Protein AF-A0A1V2AXR6-F1 (afdb_monomer_lite)

pLDDT: mean 85.47, std 16.82, range [34.0, 98.69]

Radius of gyration: 19.94 Å; chains: 1; bounding box: 56×48×64 Å

Sequence (222 aa):
MPQPHDFYPQNLSVSEIANPYMVANTFFHEYDLAYVKRTIASWMAAVYKTASWNNESPGNLVYFSERLLRLIEAGWLINQMDNSERLANLRLQYPEGEIDMMNPTLYCKFVHKDYPWDYFPRSLTRKEFITPYKVFPKFFQFRTLSEWKEELHNILHIALTGDNMEATGDVIDVLAFKKHLDKLADACHLISVREFEWSNGEIIVKTINTTNNEGENATEKD

Structure (mmCIF, N/CA/C/O backbone):
data_AF-A0A1V2AXR6-F1
#
_entry.id   AF-A0A1V2AXR6-F1
#
loop_
_atom_site.group_PDB
_atom_site.id
_atom_site.type_symbol
_atom_site.label_atom_id
_atom_site.label_alt_id
_atom_site.label_comp_id
_atom_site.label_asym_id
_atom_site.label_entity_id
_atom_site.label_seq_id
_atom_site.pdbx_PDB_ins_code
_atom_site.Cartn_x
_atom_site.Cartn_y
_atom_site.Cartn_z
_atom_site.occupancy
_atom_site.B_iso_or_equiv
_atom_site.auth_seq_id
_atom_site.auth_comp_id
_atom_site.auth_asym_id
_atom_site.auth_atom_id
_atom_site.pdbx_PDB_model_num
ATOM 1 N N . MET A 1 1 ? 15.242 22.162 -11.940 1.00 39.38 1 MET A N 1
ATOM 2 C CA . MET A 1 1 ? 14.531 22.464 -10.678 1.00 39.38 1 MET A CA 1
ATOM 3 C C . MET A 1 1 ? 13.294 21.587 -10.651 1.00 39.38 1 MET A C 1
ATOM 5 O O . MET A 1 1 ? 12.641 21.558 -11.692 1.00 39.38 1 MET A O 1
ATOM 9 N N . PRO A 1 2 ? 12.998 20.879 -9.549 1.00 50.81 2 PRO A N 1
ATOM 10 C CA . PRO A 1 2 ? 11.734 20.159 -9.421 1.00 50.81 2 PRO A CA 1
ATOM 11 C C . PRO A 1 2 ? 10.579 21.161 -9.504 1.00 50.81 2 PRO A C 1
ATOM 13 O O . PRO A 1 2 ? 10.644 22.255 -8.933 1.00 50.81 2 PRO A O 1
ATOM 16 N N . GLN A 1 3 ? 9.572 20.824 -10.293 1.00 49.53 3 GLN A N 1
ATOM 17 C CA . GLN A 1 3 ? 8.401 21.645 -10.532 1.00 49.53 3 GLN A CA 1
ATOM 18 C C . GLN A 1 3 ? 7.387 21.466 -9.392 1.00 49.53 3 GLN A C 1
ATOM 20 O O . GLN A 1 3 ? 7.327 20.404 -8.777 1.00 49.53 3 GLN A O 1
ATOM 25 N N . PRO A 1 4 ? 6.522 22.459 -9.110 1.00 54.25 4 PRO A N 1
ATOM 26 C CA . PRO A 1 4 ? 5.535 22.354 -8.032 1.00 54.25 4 PRO A CA 1
ATOM 27 C C . PRO A 1 4 ? 4.614 21.130 -8.146 1.00 54.25 4 PRO A C 1
ATOM 29 O O . PRO A 1 4 ? 4.138 20.632 -7.133 1.00 54.25 4 PRO A O 1
ATOM 32 N N . HIS A 1 5 ? 4.374 20.635 -9.365 1.00 54.44 5 HIS A N 1
ATOM 33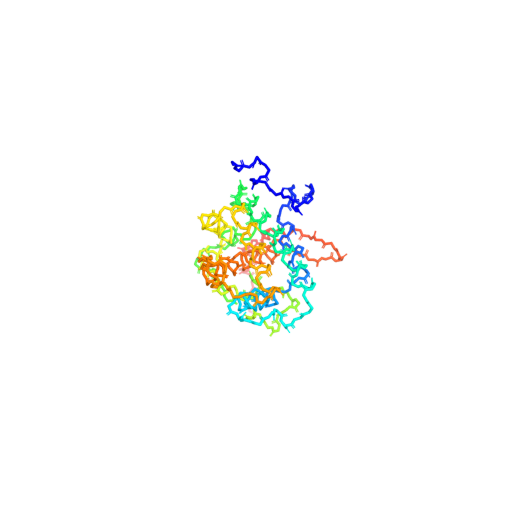 C CA . HIS A 1 5 ? 3.539 19.462 -9.626 1.00 54.44 5 HIS A CA 1
ATOM 34 C C . HIS A 1 5 ? 4.218 18.122 -9.307 1.00 54.44 5 HIS A C 1
ATOM 36 O O . HIS A 1 5 ? 3.514 17.118 -9.203 1.00 54.44 5 HIS A O 1
ATOM 42 N N . ASP A 1 6 ? 5.534 18.097 -9.090 1.00 61.22 6 ASP A N 1
ATOM 43 C CA . ASP A 1 6 ? 6.291 16.885 -8.738 1.00 61.22 6 ASP A CA 1
ATOM 44 C C . ASP A 1 6 ? 5.984 16.412 -7.304 1.00 61.22 6 ASP A C 1
ATOM 46 O O . ASP A 1 6 ? 6.242 15.267 -6.933 1.00 61.22 6 ASP A O 1
ATOM 50 N N . PHE A 1 7 ? 5.362 17.279 -6.497 1.00 67.56 7 PHE A N 1
ATOM 51 C CA . PHE A 1 7 ? 5.064 17.033 -5.085 1.00 67.56 7 PHE A CA 1
ATOM 52 C C . PHE A 1 7 ? 3.632 16.560 -4.808 1.00 67.56 7 PHE A C 1
ATOM 54 O O . PHE A 1 7 ? 3.307 16.305 -3.651 1.00 67.56 7 PHE A O 1
ATOM 61 N N . TYR A 1 8 ? 2.778 16.432 -5.829 1.00 78.69 8 TYR A N 1
ATOM 62 C CA . TYR A 1 8 ? 1.360 16.103 -5.648 1.00 78.69 8 TYR A CA 1
ATOM 63 C C . TYR A 1 8 ? 0.954 14.800 -6.353 1.00 78.69 8 TYR A C 1
ATOM 65 O O . TYR A 1 8 ? 1.596 14.385 -7.327 1.00 78.69 8 TYR A O 1
ATOM 73 N N . PRO A 1 9 ? -0.129 14.147 -5.890 1.00 86.19 9 PRO A N 1
ATOM 74 C CA . PRO A 1 9 ? -0.818 13.111 -6.647 1.00 86.19 9 PRO A CA 1
ATOM 75 C C . PRO A 1 9 ? -1.206 13.615 -8.040 1.00 86.19 9 PRO A C 1
ATOM 77 O O . PRO A 1 9 ? -1.731 14.716 -8.181 1.00 86.19 9 PRO A O 1
ATOM 80 N N . GLN A 1 10 ? -0.937 12.811 -9.062 1.00 87.81 10 GLN A N 1
ATOM 81 C CA . GLN A 1 10 ? -1.226 13.116 -10.469 1.00 87.81 10 GLN A CA 1
ATOM 82 C C . GLN A 1 10 ? -2.148 12.067 -11.095 1.00 87.81 10 GLN A C 1
ATOM 84 O O . GLN A 1 10 ? -2.789 12.329 -12.108 1.00 87.81 10 GLN A O 1
ATOM 89 N N . ASN A 1 11 ? -2.221 10.885 -10.487 1.00 91.12 11 ASN A N 1
ATOM 90 C CA . ASN A 1 11 ? -2.943 9.731 -10.992 1.00 91.12 11 ASN A CA 1
ATOM 91 C C . ASN A 1 11 ? -4.250 9.491 -10.229 1.00 91.12 11 ASN A C 1
ATOM 93 O O . ASN A 1 11 ? -4.996 8.591 -10.599 1.00 91.12 11 ASN A O 1
ATOM 97 N N . LEU A 1 12 ? -4.543 10.261 -9.179 1.00 94.75 12 LEU A N 1
ATOM 98 C CA . LEU A 1 12 ? -5.788 10.164 -8.416 1.00 94.75 12 LEU A CA 1
ATOM 99 C C . LEU A 1 12 ? -6.859 11.123 -8.942 1.00 94.75 12 LEU A C 1
ATOM 101 O O . LEU A 1 12 ? -6.586 12.275 -9.275 1.00 94.75 12 LEU A O 1
ATOM 105 N N . SER A 1 13 ? -8.105 10.655 -8.969 1.00 93.19 13 SER A N 1
ATOM 106 C CA . SER A 1 13 ? -9.274 11.509 -9.194 1.00 93.19 13 SER A CA 1
ATOM 107 C C . SER A 1 13 ? -9.582 12.384 -7.972 1.00 93.19 13 SER A C 1
ATOM 109 O O . SER A 1 13 ? -9.113 12.128 -6.864 1.00 93.19 13 SER A O 1
ATOM 111 N N . VAL A 1 14 ? -10.426 13.406 -8.145 1.00 92.50 14 VAL A N 1
ATOM 112 C CA . VAL A 1 14 ? -10.834 14.311 -7.052 1.00 92.50 14 VAL A CA 1
ATOM 113 C C . VAL A 1 14 ? -11.478 13.553 -5.884 1.00 92.50 14 VAL A C 1
ATOM 115 O O . VAL A 1 14 ? -11.194 13.856 -4.727 1.00 92.50 14 VAL A O 1
ATOM 118 N N . SER A 1 15 ? -12.311 12.547 -6.166 1.00 92.88 15 SER A N 1
ATOM 119 C CA . SER A 1 15 ? -12.934 11.717 -5.129 1.00 92.88 15 SER A CA 1
ATOM 120 C C . SER A 1 15 ? -11.913 10.858 -4.382 1.00 92.88 15 SER A C 1
ATOM 122 O O . SER A 1 15 ? -12.018 10.696 -3.170 1.00 92.88 15 SER A O 1
ATOM 124 N N . GLU A 1 16 ? -10.893 10.352 -5.074 1.00 94.81 16 GLU A N 1
ATOM 125 C CA . GLU A 1 16 ? -9.805 9.590 -4.455 1.00 94.81 16 GLU A CA 1
ATOM 126 C C . GLU A 1 16 ? -8.859 10.475 -3.643 1.00 94.81 16 GLU A C 1
ATOM 128 O O . GLU A 1 16 ? -8.373 10.041 -2.606 1.00 94.81 16 GLU A O 1
ATOM 133 N N . ILE A 1 17 ? -8.632 11.724 -4.055 1.00 95.00 17 ILE A N 1
ATOM 134 C CA . ILE A 1 17 ? -7.889 12.697 -3.242 1.00 95.00 17 ILE A CA 1
ATOM 135 C C . ILE A 1 17 ? -8.667 13.020 -1.960 1.00 95.00 17 ILE A C 1
ATOM 137 O O . ILE A 1 17 ? -8.074 13.108 -0.886 1.00 95.00 17 ILE A O 1
ATOM 141 N N . ALA A 1 18 ? -9.992 13.163 -2.058 1.00 93.81 18 ALA A N 1
ATOM 142 C CA . ALA A 1 18 ? -10.854 13.411 -0.905 1.00 93.81 18 ALA A CA 1
ATOM 143 C C . ALA A 1 18 ? -10.931 12.206 0.052 1.00 93.81 18 ALA A C 1
ATOM 145 O O . ALA A 1 18 ? -11.079 12.394 1.259 1.00 93.81 18 ALA A O 1
ATOM 146 N N . ASN A 1 19 ? -10.819 10.978 -0.465 1.00 94.00 19 ASN A N 1
ATOM 147 C CA . ASN A 1 19 ? -10.821 9.754 0.335 1.00 94.00 19 ASN A CA 1
ATOM 148 C C . ASN A 1 19 ? -9.761 8.740 -0.149 1.00 94.00 19 ASN A C 1
ATOM 150 O O . ASN A 1 19 ? -10.097 7.739 -0.792 1.00 94.00 19 ASN A O 1
ATOM 154 N N . PRO A 1 20 ? -8.475 8.943 0.196 1.00 96.31 20 PRO A N 1
ATOM 155 C CA . PRO A 1 20 ? -7.378 8.120 -0.320 1.00 96.31 20 PRO A CA 1
ATOM 156 C C . PRO A 1 20 ? -7.410 6.676 0.193 1.00 96.31 20 PRO A C 1
ATOM 158 O O . PRO A 1 20 ? -6.883 5.767 -0.442 1.00 96.31 20 PRO A O 1
ATOM 161 N N . TYR A 1 21 ? -8.085 6.417 1.311 1.00 96.38 21 TYR A N 1
ATOM 162 C CA . TYR A 1 21 ? -8.246 5.072 1.866 1.00 96.38 21 TYR A CA 1
ATOM 163 C C . TYR A 1 21 ? -9.073 4.159 0.955 1.00 96.38 21 TYR A C 1
ATOM 165 O O . TYR A 1 21 ? -8.829 2.951 0.908 1.00 96.38 21 TYR A O 1
ATOM 173 N N . MET A 1 22 ? -10.010 4.729 0.187 1.00 94.12 22 MET A N 1
ATOM 174 C CA . MET A 1 22 ? -10.762 3.967 -0.810 1.00 94.12 22 MET A CA 1
ATOM 175 C C . MET A 1 22 ? -9.860 3.435 -1.917 1.00 94.12 22 MET A C 1
ATOM 177 O O . MET A 1 22 ? -10.126 2.349 -2.415 1.00 94.12 22 MET A O 1
ATOM 181 N N . VAL A 1 23 ? -8.770 4.128 -2.258 1.00 96.31 23 VAL A N 1
ATOM 182 C CA . VAL A 1 23 ? -7.813 3.647 -3.266 1.00 96.31 23 VAL A CA 1
ATOM 183 C C . VAL A 1 23 ? -7.191 2.325 -2.821 1.00 96.31 23 VAL A C 1
ATOM 185 O O . VAL A 1 23 ? -7.122 1.390 -3.614 1.00 96.31 23 VAL A O 1
ATOM 188 N N . ALA A 1 24 ? -6.815 2.204 -1.542 1.00 95.38 24 ALA A N 1
ATOM 189 C CA . ALA A 1 24 ? -6.323 0.945 -0.986 1.00 95.38 24 ALA A CA 1
ATOM 190 C C . ALA A 1 24 ? -7.393 -0.153 -1.037 1.00 95.38 24 ALA A C 1
ATOM 192 O O . ALA A 1 24 ? -7.103 -1.278 -1.438 1.00 95.38 24 ALA A O 1
ATOM 193 N N . ASN A 1 25 ? -8.639 0.167 -0.681 1.00 94.38 25 ASN A N 1
ATOM 194 C CA . ASN A 1 25 ? -9.713 -0.819 -0.729 1.00 94.38 25 ASN A CA 1
ATOM 195 C C . ASN A 1 25 ? -10.036 -1.291 -2.155 1.00 94.38 25 ASN A C 1
ATOM 197 O O . ASN A 1 25 ? -10.172 -2.492 -2.368 1.00 94.38 25 ASN A O 1
ATOM 201 N N . THR A 1 26 ? -10.133 -0.371 -3.116 1.00 93.62 26 THR A N 1
ATOM 202 C CA . THR A 1 26 ? -10.370 -0.682 -4.532 1.00 93.62 26 THR A CA 1
ATOM 203 C C . THR A 1 26 ? -9.219 -1.503 -5.102 1.00 93.62 26 THR A C 1
ATOM 205 O O . THR A 1 26 ? -9.456 -2.537 -5.720 1.00 93.62 26 THR A O 1
ATOM 208 N N . PHE A 1 27 ? -7.970 -1.128 -4.809 1.00 96.19 27 PHE A N 1
ATOM 209 C CA . PHE A 1 27 ? -6.797 -1.890 -5.235 1.00 96.19 27 PHE A CA 1
ATOM 210 C C . PHE A 1 27 ? -6.847 -3.343 -4.738 1.00 96.19 27 PHE A C 1
ATOM 212 O O . PHE A 1 27 ? -6.666 -4.262 -5.528 1.00 96.19 27 PHE A O 1
ATOM 219 N N . PHE A 1 28 ? -7.172 -3.571 -3.459 1.00 94.50 28 PHE A N 1
ATOM 220 C CA . PHE A 1 28 ? -7.291 -4.923 -2.888 1.00 94.50 28 PHE A CA 1
ATOM 221 C C . PHE A 1 28 ? -8.649 -5.601 -3.125 1.00 94.50 28 PHE A C 1
ATOM 223 O O . PHE A 1 28 ? -8.913 -6.688 -2.599 1.00 94.50 28 PHE A O 1
ATOM 230 N N . HIS A 1 29 ? -9.548 -4.954 -3.862 1.00 90.88 29 HIS A N 1
ATOM 231 C CA . HIS A 1 29 ? -10.719 -5.593 -4.451 1.00 90.88 29 HIS A CA 1
ATOM 232 C C . HIS A 1 29 ? -10.381 -6.168 -5.832 1.00 90.88 29 HIS A C 1
ATOM 234 O O . HIS A 1 29 ? -10.842 -7.254 -6.164 1.00 90.88 29 HIS A O 1
ATOM 240 N N . GLU A 1 30 ? -9.538 -5.470 -6.600 1.00 91.44 30 GLU A N 1
ATOM 241 C CA . GLU A 1 30 ? -9.047 -5.921 -7.908 1.00 91.44 30 GLU A CA 1
ATOM 242 C C . GLU A 1 30 ? -7.925 -6.964 -7.791 1.00 91.44 30 GLU A C 1
ATOM 244 O O . GLU A 1 30 ? -7.866 -7.903 -8.584 1.00 91.44 30 GLU A O 1
ATOM 249 N N . TYR A 1 31 ? -7.045 -6.817 -6.796 1.00 93.69 31 TYR A N 1
ATOM 250 C CA . TYR A 1 31 ? -5.877 -7.671 -6.612 1.00 93.69 31 TYR A CA 1
ATOM 251 C C . TYR A 1 31 ? -5.839 -8.290 -5.220 1.00 93.69 31 TYR A C 1
ATOM 253 O O . TYR A 1 31 ? -5.852 -7.596 -4.203 1.00 93.69 31 TYR A O 1
ATOM 261 N N . ASP A 1 32 ? -5.705 -9.609 -5.159 1.00 91.75 32 ASP A N 1
ATOM 262 C CA . ASP A 1 32 ? -5.422 -10.288 -3.903 1.00 91.75 32 ASP A CA 1
ATOM 263 C C . ASP A 1 32 ? -3.961 -10.027 -3.462 1.00 91.75 32 ASP A C 1
ATOM 265 O O . ASP A 1 32 ? -3.068 -9.815 -4.290 1.00 91.75 32 ASP A O 1
ATOM 269 N N . LEU A 1 33 ? -3.692 -10.009 -2.148 1.00 96.00 33 LEU A N 1
ATOM 270 C CA . LEU A 1 33 ? -2.352 -9.687 -1.634 1.00 96.00 33 LEU A CA 1
ATOM 271 C C . LEU A 1 33 ? -1.282 -10.650 -2.167 1.00 96.00 33 LEU A C 1
ATOM 273 O O . LEU A 1 33 ? -0.170 -10.221 -2.475 1.00 96.00 33 LEU A O 1
ATOM 277 N N . ALA A 1 34 ? -1.600 -11.936 -2.306 1.00 94.25 34 ALA A N 1
ATOM 278 C CA . ALA A 1 34 ? -0.637 -12.923 -2.770 1.00 94.25 34 ALA A CA 1
ATOM 279 C C . ALA A 1 34 ? -0.212 -12.640 -4.223 1.00 94.25 34 ALA A C 1
ATOM 281 O O . ALA A 1 34 ? 0.980 -12.704 -4.533 1.00 94.25 34 ALA A O 1
ATOM 282 N N . TYR A 1 35 ? -1.151 -12.259 -5.094 1.00 94.31 35 TYR A N 1
ATOM 283 C CA . TYR A 1 35 ? -0.879 -11.780 -6.447 1.00 94.31 35 TYR A CA 1
ATOM 284 C C . TYR A 1 35 ? 0.017 -10.543 -6.420 1.00 94.31 35 TYR A C 1
ATOM 286 O O . TYR A 1 35 ? 1.085 -10.567 -7.025 1.00 94.31 35 TYR A O 1
ATOM 294 N N . VAL A 1 36 ? -0.343 -9.510 -5.652 1.00 97.06 36 VAL A N 1
ATOM 295 C CA . VAL A 1 36 ? 0.439 -8.261 -5.553 1.00 97.06 36 VAL A CA 1
ATOM 296 C C . VAL A 1 36 ? 1.901 -8.550 -5.197 1.00 97.06 36 VAL A C 1
ATOM 298 O O . VAL A 1 36 ? 2.816 -8.073 -5.870 1.00 97.06 36 VAL A O 1
ATOM 301 N N . LYS A 1 37 ? 2.140 -9.391 -4.184 1.00 96.50 37 LYS A N 1
ATOM 302 C CA . LYS A 1 37 ? 3.493 -9.747 -3.721 1.00 96.50 37 LYS A CA 1
ATOM 303 C C . LYS A 1 37 ? 4.267 -10.554 -4.762 1.00 96.50 37 LYS A C 1
ATOM 305 O O . LYS A 1 37 ? 5.461 -10.312 -4.952 1.00 96.50 37 LYS A O 1
ATOM 310 N N . ARG A 1 38 ? 3.610 -11.498 -5.449 1.00 95.12 38 ARG A N 1
ATOM 311 C CA . ARG A 1 38 ? 4.230 -12.274 -6.537 1.00 95.12 38 ARG A CA 1
ATOM 312 C C . ARG A 1 38 ? 4.586 -11.389 -7.726 1.00 95.12 38 ARG A C 1
ATOM 314 O O . ARG A 1 38 ? 5.683 -11.538 -8.263 1.00 95.12 38 ARG A O 1
ATOM 321 N N . THR A 1 39 ? 3.707 -10.468 -8.108 1.00 95.38 39 THR A N 1
ATOM 322 C CA . THR A 1 39 ? 3.919 -9.553 -9.235 1.00 95.38 39 THR A CA 1
ATOM 323 C C . THR A 1 39 ? 5.059 -8.588 -8.938 1.00 95.38 39 THR A C 1
ATOM 325 O O . THR A 1 39 ? 5.987 -8.501 -9.737 1.00 95.38 39 THR A O 1
ATOM 328 N N . ILE A 1 40 ? 5.087 -7.975 -7.746 1.00 96.19 40 ILE A N 1
ATOM 329 C CA . ILE A 1 40 ? 6.222 -7.152 -7.298 1.00 96.19 40 ILE A CA 1
ATOM 330 C C . ILE A 1 40 ? 7.517 -7.974 -7.324 1.00 96.19 40 ILE A C 1
ATOM 332 O O . ILE A 1 40 ? 8.503 -7.544 -7.911 1.00 96.19 40 ILE A O 1
ATOM 336 N N . ALA A 1 41 ? 7.540 -9.172 -6.731 1.00 93.75 41 ALA A N 1
ATOM 337 C CA . ALA A 1 41 ? 8.747 -10.002 -6.707 1.00 93.75 41 ALA A CA 1
ATOM 338 C C . ALA A 1 41 ? 9.248 -10.366 -8.107 1.00 93.75 41 ALA A C 1
ATOM 340 O O . ALA A 1 41 ? 10.446 -10.291 -8.375 1.00 93.75 41 ALA A O 1
ATOM 341 N N . SER A 1 42 ? 8.328 -10.728 -8.993 1.00 92.31 42 SER A N 1
ATOM 342 C CA . SER A 1 42 ? 8.645 -11.066 -10.373 1.00 92.31 42 SER A CA 1
ATOM 343 C C . SER A 1 42 ? 9.190 -9.860 -11.128 1.00 92.31 42 SER A C 1
ATOM 345 O O . SER A 1 42 ? 10.133 -10.002 -11.900 1.00 92.31 42 SER A O 1
ATOM 347 N N . TRP A 1 43 ? 8.620 -8.674 -10.893 1.00 92.75 43 TRP A N 1
ATOM 348 C CA . TRP A 1 43 ? 9.000 -7.456 -11.603 1.00 92.75 43 TRP A CA 1
ATOM 349 C C . TRP A 1 43 ? 10.408 -7.042 -11.197 1.00 92.75 43 TRP A C 1
ATOM 351 O O . TRP A 1 43 ? 11.277 -6.880 -12.0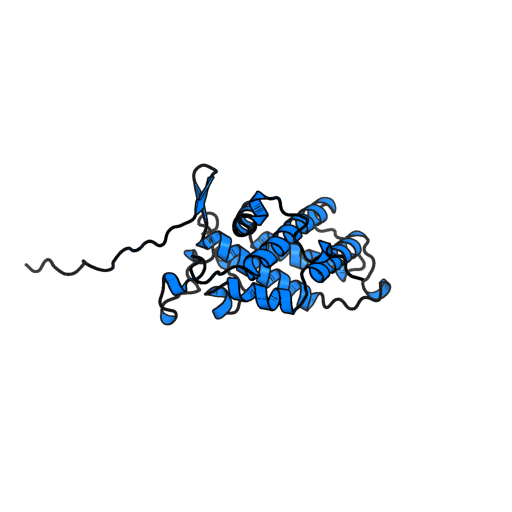46 1.00 92.75 43 TRP A O 1
ATOM 361 N N . MET A 1 44 ? 10.674 -7.023 -9.892 1.00 91.56 44 MET A N 1
ATOM 362 C CA . MET A 1 44 ? 12.006 -6.771 -9.347 1.00 91.56 44 MET A CA 1
ATOM 363 C C . MET A 1 44 ? 13.042 -7.795 -9.839 1.00 91.56 44 MET A C 1
ATOM 365 O O . MET A 1 44 ? 14.195 -7.449 -10.065 1.00 91.56 44 MET A O 1
ATOM 369 N N . ALA A 1 45 ? 12.648 -9.056 -10.050 1.00 88.31 45 ALA A N 1
ATOM 370 C CA . ALA A 1 45 ? 13.533 -10.070 -10.620 1.00 88.31 45 ALA A CA 1
ATOM 371 C C . ALA A 1 45 ? 13.800 -9.867 -12.122 1.00 88.31 45 ALA A C 1
ATOM 373 O O . ALA A 1 45 ? 14.884 -10.213 -12.585 1.00 88.31 45 ALA A O 1
ATOM 374 N N . ALA A 1 46 ? 12.837 -9.334 -12.881 1.00 86.81 46 ALA A N 1
ATOM 375 C CA . ALA A 1 46 ? 13.004 -9.043 -14.305 1.00 86.81 46 ALA A CA 1
ATOM 376 C C . ALA A 1 46 ? 14.031 -7.927 -14.545 1.00 86.81 46 ALA A C 1
ATOM 378 O O . ALA A 1 46 ? 14.801 -8.018 -15.486 1.00 86.81 46 ALA A O 1
ATOM 379 N N . VAL A 1 47 ? 14.121 -6.951 -13.640 1.00 84.56 47 VAL A N 1
ATOM 380 C CA . VAL A 1 47 ? 15.098 -5.842 -13.695 1.00 84.56 47 VAL A CA 1
ATOM 381 C C . VAL A 1 47 ? 16.550 -6.338 -13.674 1.00 84.56 47 VAL A C 1
ATOM 383 O O . VAL A 1 47 ? 17.432 -5.731 -14.271 1.00 84.56 47 VAL A O 1
ATOM 386 N N . TYR A 1 48 ? 16.809 -7.457 -12.992 1.00 76.06 48 TYR A N 1
ATOM 387 C CA . TYR A 1 48 ? 18.142 -8.062 -12.919 1.00 76.06 48 TYR A CA 1
ATOM 388 C C . TYR A 1 48 ? 18.453 -9.021 -14.068 1.00 76.06 48 TYR A C 1
ATOM 390 O O . TYR A 1 48 ? 19.614 -9.376 -14.276 1.00 76.06 48 TYR A O 1
ATOM 398 N N . LYS A 1 49 ? 17.436 -9.511 -14.777 1.00 72.12 49 LYS A N 1
ATOM 399 C CA . LYS A 1 49 ? 17.633 -10.472 -15.859 1.00 72.12 49 LYS A CA 1
ATOM 400 C C . LYS A 1 49 ? 17.885 -9.701 -17.149 1.00 72.12 49 LYS A C 1
ATOM 402 O O . LYS A 1 49 ? 17.149 -8.787 -17.475 1.00 72.12 49 LYS A O 1
ATOM 407 N N . THR A 1 50 ? 18.830 -10.165 -17.961 1.00 64.00 50 THR A N 1
ATOM 408 C CA . THR A 1 50 ? 18.991 -9.738 -19.369 1.00 64.00 50 THR A CA 1
ATOM 409 C C . THR A 1 50 ? 17.842 -10.208 -20.277 1.00 64.00 50 THR A C 1
ATOM 411 O O . THR A 1 50 ? 17.944 -10.172 -21.500 1.00 64.00 50 THR A O 1
ATOM 414 N N . ALA A 1 51 ? 16.764 -10.726 -19.686 1.00 59.59 51 ALA A N 1
ATOM 415 C CA . ALA A 1 51 ? 15.578 -11.195 -20.371 1.00 59.59 51 ALA A CA 1
ATOM 416 C C . ALA A 1 51 ? 14.408 -10.309 -19.947 1.00 59.59 51 ALA A C 1
ATOM 418 O O . ALA A 1 51 ? 14.161 -10.142 -18.752 1.00 59.59 51 ALA A O 1
ATOM 419 N N . SER A 1 52 ? 13.684 -9.786 -20.935 1.00 65.81 52 SER A N 1
ATOM 420 C CA . SER A 1 52 ? 12.471 -8.998 -20.728 1.00 65.81 52 SER A CA 1
ATOM 421 C C . SER A 1 52 ? 11.439 -9.763 -19.896 1.00 65.81 52 SER A C 1
ATOM 423 O O . SER A 1 52 ? 11.381 -10.998 -19.933 1.00 65.81 52 SER A O 1
ATOM 425 N N . TRP A 1 53 ? 10.581 -9.023 -19.192 1.00 77.12 53 TRP A N 1
ATOM 426 C CA . TRP A 1 53 ? 9.410 -9.555 -18.497 1.00 77.12 53 TRP A CA 1
ATOM 427 C C . TRP A 1 53 ? 8.676 -10.611 -19.341 1.00 77.12 53 TRP A C 1
ATOM 429 O O . TRP A 1 53 ? 8.218 -10.330 -20.449 1.00 77.12 53 TRP A O 1
ATOM 439 N N . ASN A 1 54 ? 8.568 -11.831 -18.808 1.00 69.88 54 ASN A N 1
ATOM 440 C CA . ASN A 1 54 ? 8.012 -12.988 -19.516 1.00 69.88 54 ASN A CA 1
ATOM 441 C C . ASN A 1 54 ? 6.952 -13.759 -18.716 1.00 69.88 54 ASN A C 1
ATOM 443 O O . ASN A 1 54 ? 6.469 -14.788 -19.184 1.00 69.88 54 ASN A O 1
ATOM 447 N N . ASN A 1 55 ? 6.605 -13.288 -17.515 1.00 68.75 55 ASN A N 1
ATOM 448 C CA . ASN A 1 55 ? 5.606 -13.950 -16.679 1.00 68.75 55 ASN A CA 1
ATOM 449 C C . ASN A 1 55 ? 4.188 -13.788 -17.245 1.00 68.75 55 ASN A C 1
ATOM 451 O O . ASN A 1 55 ? 3.384 -14.705 -17.124 1.00 68.75 55 ASN A O 1
ATOM 455 N N . GLU A 1 56 ? 3.893 -12.643 -17.867 1.00 72.06 56 GLU A N 1
ATOM 456 C CA . GLU A 1 56 ? 2.600 -12.318 -18.481 1.00 72.06 56 GLU A CA 1
ATOM 457 C C . GLU A 1 56 ? 2.786 -11.334 -19.651 1.00 72.06 56 GLU A C 1
ATOM 459 O O . GLU A 1 56 ? 3.907 -10.922 -19.953 1.00 72.06 56 GLU A O 1
ATOM 464 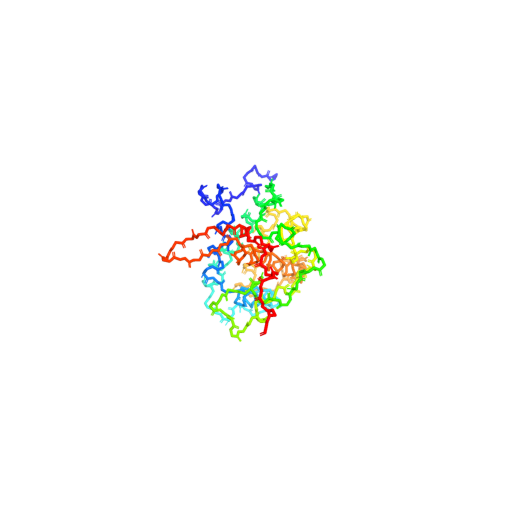N N . SER A 1 57 ? 1.686 -10.914 -20.287 1.00 83.19 57 SER A N 1
ATOM 465 C CA . SER A 1 57 ? 1.708 -9.821 -21.265 1.00 83.19 57 SER A CA 1
ATOM 466 C C . SER A 1 57 ? 2.375 -8.569 -20.669 1.00 83.19 57 SER A C 1
ATOM 468 O O . SER A 1 57 ? 1.990 -8.155 -19.572 1.00 83.19 57 SER A O 1
ATOM 470 N N . PRO A 1 58 ? 3.311 -7.912 -21.380 1.00 84.75 58 PRO A N 1
ATOM 471 C CA . PRO A 1 58 ? 3.882 -6.623 -20.983 1.00 84.75 58 PRO A CA 1
ATOM 472 C C . PRO A 1 58 ? 2.834 -5.578 -20.578 1.00 84.75 58 PRO A C 1
ATOM 474 O O . PRO A 1 58 ? 3.039 -4.827 -19.627 1.00 84.75 58 PRO A O 1
ATOM 477 N N . GLY A 1 59 ? 1.675 -5.575 -21.247 1.00 87.62 59 GLY A N 1
ATOM 478 C CA . GLY A 1 59 ? 0.572 -4.666 -20.928 1.00 87.62 59 GLY A CA 1
ATOM 479 C C . GLY A 1 59 ? -0.005 -4.865 -19.522 1.00 87.62 59 GLY A C 1
ATOM 480 O O . GLY A 1 59 ? -0.400 -3.889 -18.890 1.00 87.62 59 GLY A O 1
ATOM 481 N N . ASN A 1 60 ? 0.010 -6.093 -18.990 1.00 90.44 60 ASN A N 1
ATOM 482 C CA . ASN A 1 60 ? -0.450 -6.361 -17.624 1.00 90.44 60 ASN A CA 1
ATOM 483 C C . ASN A 1 60 ? 0.487 -5.729 -16.593 1.00 90.44 60 ASN A C 1
ATOM 485 O O . ASN A 1 60 ? 0.017 -5.197 -15.589 1.00 90.44 60 ASN A O 1
ATOM 489 N N . LEU A 1 61 ? 1.801 -5.759 -16.847 1.00 92.50 61 LEU A N 1
ATOM 490 C CA . LEU A 1 61 ? 2.780 -5.134 -15.962 1.00 92.50 61 LEU A CA 1
ATOM 491 C C . LEU A 1 61 ? 2.644 -3.608 -15.975 1.00 92.50 61 LEU A C 1
ATOM 493 O O . LEU A 1 61 ? 2.655 -2.997 -14.909 1.00 92.50 61 LEU A O 1
ATOM 497 N N . VAL A 1 62 ? 2.453 -3.008 -17.157 1.00 94.50 62 VAL A N 1
ATOM 498 C CA . VAL A 1 62 ? 2.174 -1.568 -17.287 1.00 94.50 62 VAL A CA 1
ATOM 499 C C . VAL A 1 62 ? 0.932 -1.202 -16.477 1.00 94.50 62 VAL A C 1
ATOM 501 O O . VAL A 1 62 ? 1.017 -0.372 -15.575 1.00 94.50 62 VAL A O 1
ATOM 504 N N . TYR A 1 63 ? -0.187 -1.893 -16.697 1.00 94.62 63 TYR A N 1
ATOM 505 C CA . TYR A 1 63 ? -1.427 -1.626 -15.969 1.00 94.62 63 TYR A CA 1
ATOM 506 C C . TYR A 1 63 ? -1.270 -1.809 -14.450 1.00 94.62 63 TYR A C 1
ATOM 508 O O . TYR A 1 63 ? -1.693 -0.961 -13.665 1.00 94.62 63 TYR A O 1
ATOM 516 N N . PHE A 1 64 ? -0.601 -2.878 -14.008 1.00 96.06 64 PHE A N 1
ATOM 517 C CA . PHE A 1 64 ? -0.306 -3.088 -12.591 1.00 96.06 64 PHE A CA 1
ATOM 518 C C . PHE A 1 64 ? 0.560 -1.962 -12.009 1.00 96.06 64 PHE A C 1
ATOM 520 O O . PHE A 1 64 ? 0.295 -1.504 -10.898 1.00 96.06 64 PHE A O 1
ATOM 527 N N . SER A 1 65 ? 1.567 -1.488 -12.749 1.00 96.06 65 SER A N 1
ATOM 528 C CA . SER A 1 65 ? 2.439 -0.395 -12.308 1.00 96.06 65 SER A CA 1
ATOM 529 C C . SER A 1 65 ? 1.674 0.916 -12.113 1.00 96.06 65 SER A C 1
ATOM 531 O O . SER A 1 65 ? 1.881 1.594 -11.108 1.00 96.06 65 SER A O 1
ATOM 533 N N . GLU A 1 66 ? 0.721 1.231 -12.994 1.00 95.81 66 GLU A N 1
ATOM 534 C CA . GLU A 1 66 ? -0.144 2.410 -12.881 1.00 95.81 66 GLU A CA 1
ATOM 535 C C . GLU A 1 66 ? -1.058 2.307 -11.653 1.00 95.81 66 GLU A C 1
ATOM 537 O O . GLU A 1 66 ? -1.212 3.264 -10.889 1.00 95.81 66 GLU A O 1
ATOM 542 N N . ARG A 1 67 ? -1.634 1.122 -11.409 1.00 97.50 67 ARG A N 1
ATOM 543 C CA . ARG A 1 67 ? -2.454 0.859 -10.217 1.00 97.50 67 ARG A CA 1
ATOM 544 C C . ARG A 1 67 ? -1.635 0.949 -8.931 1.00 97.50 67 ARG A C 1
ATOM 546 O O . ARG A 1 67 ? -2.101 1.540 -7.956 1.00 97.50 67 ARG A O 1
ATOM 553 N N . LEU A 1 68 ? -0.410 0.427 -8.932 1.00 97.88 68 LEU A N 1
ATOM 554 C CA . LEU A 1 68 ? 0.509 0.535 -7.802 1.00 97.88 68 LEU A CA 1
ATOM 555 C C . LEU A 1 68 ? 0.937 1.989 -7.560 1.00 97.88 68 LEU A C 1
ATOM 557 O O . LEU A 1 68 ? 1.015 2.417 -6.410 1.00 97.88 68 LEU A O 1
ATOM 561 N N . LEU A 1 69 ? 1.147 2.776 -8.618 1.00 97.38 69 LEU A N 1
ATOM 562 C CA . LEU A 1 69 ? 1.486 4.193 -8.502 1.00 97.38 69 LEU A CA 1
ATOM 563 C C . LEU A 1 69 ? 0.364 4.999 -7.842 1.00 97.38 69 LEU A C 1
ATOM 565 O O . LEU A 1 69 ? 0.620 5.807 -6.950 1.00 97.38 69 LEU A O 1
ATOM 569 N N . ARG A 1 70 ? -0.892 4.729 -8.214 1.00 97.50 70 ARG A N 1
ATOM 570 C CA . ARG A 1 70 ? -2.068 5.310 -7.545 1.00 97.50 70 ARG A CA 1
ATOM 571 C C . ARG A 1 70 ? -2.106 4.945 -6.062 1.00 97.50 70 ARG A C 1
ATOM 573 O O . ARG A 1 70 ? -2.386 5.802 -5.229 1.00 97.50 70 ARG A O 1
ATOM 580 N N . LEU A 1 71 ? -1.781 3.697 -5.715 1.00 98.31 71 LEU A N 1
ATOM 581 C CA . LEU A 1 71 ? -1.695 3.264 -4.319 1.00 98.31 71 LEU A CA 1
ATOM 582 C C . LEU A 1 71 ? -0.592 4.014 -3.550 1.00 98.31 71 LEU A C 1
ATOM 584 O O . LEU A 1 71 ? -0.811 4.404 -2.403 1.00 98.31 71 LEU A O 1
ATOM 588 N N . ILE A 1 72 ? 0.563 4.262 -4.177 1.00 98.50 72 ILE A N 1
ATOM 589 C CA . ILE A 1 72 ? 1.650 5.072 -3.603 1.00 98.50 72 ILE A CA 1
ATOM 590 C C . ILE A 1 72 ? 1.184 6.516 -3.370 1.00 98.50 72 ILE A C 1
ATOM 592 O O . ILE A 1 72 ? 1.375 7.050 -2.278 1.00 98.50 72 ILE A O 1
ATOM 596 N N . GLU A 1 73 ? 0.532 7.145 -4.350 1.00 97.75 73 GLU A N 1
ATOM 597 C CA . GLU A 1 73 ? -0.004 8.505 -4.207 1.00 97.75 73 GLU A CA 1
ATOM 598 C C . GLU A 1 73 ? -1.053 8.605 -3.091 1.00 97.75 73 GLU A C 1
ATOM 600 O O . GLU A 1 73 ? -1.024 9.538 -2.286 1.00 97.75 73 GLU A O 1
ATOM 605 N N . ALA A 1 74 ? -1.942 7.616 -2.988 1.00 98.19 74 ALA A N 1
ATOM 606 C CA . ALA A 1 74 ? -2.907 7.538 -1.899 1.00 98.19 74 ALA A CA 1
ATOM 607 C C . ALA A 1 74 ? -2.207 7.362 -0.545 1.00 98.19 74 ALA A C 1
ATOM 609 O O . ALA A 1 74 ? -2.552 8.039 0.421 1.00 98.19 74 ALA A O 1
ATOM 610 N N . GLY A 1 75 ? -1.173 6.518 -0.483 1.00 98.06 75 GLY A N 1
ATOM 611 C CA . GLY A 1 75 ? -0.325 6.364 0.695 1.00 98.06 75 GLY A CA 1
ATOM 612 C C . GLY A 1 75 ? 0.331 7.676 1.131 1.00 98.06 75 GLY A C 1
ATOM 613 O O . GLY A 1 75 ? 0.435 7.938 2.328 1.00 98.06 75 GLY A O 1
ATOM 614 N N . TRP A 1 76 ? 0.729 8.528 0.184 1.00 97.75 76 TRP A N 1
ATOM 615 C CA . TRP A 1 76 ? 1.303 9.845 0.476 1.00 97.75 76 TRP A CA 1
ATOM 616 C C . TRP A 1 76 ? 0.282 10.806 1.093 1.00 97.75 76 TRP A C 1
ATOM 618 O O . TRP A 1 76 ? 0.612 11.526 2.038 1.00 97.75 76 TRP A O 1
ATOM 628 N N . LEU A 1 77 ? -0.963 10.797 0.610 1.00 97.81 77 LEU A N 1
ATOM 629 C CA . LEU A 1 77 ? -2.054 11.564 1.222 1.00 97.81 77 LEU A CA 1
ATOM 630 C C . LEU A 1 77 ? -2.387 11.036 2.621 1.00 97.81 77 LEU A C 1
ATOM 632 O O . LEU A 1 77 ? -2.442 11.814 3.570 1.00 97.81 77 LEU A O 1
ATOM 636 N N . ILE A 1 78 ? -2.524 9.714 2.772 1.00 97.75 78 ILE A N 1
ATOM 637 C CA . ILE A 1 78 ? -2.771 9.057 4.065 1.00 97.75 78 ILE A CA 1
ATOM 638 C C . ILE A 1 78 ? -1.681 9.432 5.076 1.00 97.75 78 ILE A C 1
ATOM 640 O O . ILE A 1 78 ? -1.991 9.702 6.233 1.00 97.75 78 ILE A O 1
ATOM 644 N N . ASN A 1 79 ? -0.418 9.506 4.648 1.00 97.12 79 ASN A N 1
ATOM 645 C CA . ASN A 1 79 ? 0.713 9.887 5.499 1.00 97.12 79 ASN A CA 1
ATOM 646 C C . ASN A 1 79 ? 0.585 11.287 6.129 1.00 97.12 79 ASN A C 1
ATOM 648 O O . ASN A 1 79 ? 1.197 11.550 7.160 1.00 97.12 79 ASN A O 1
ATOM 652 N N . GLN A 1 80 ? -0.166 12.188 5.497 1.00 95.12 80 GLN A N 1
ATOM 653 C CA . GLN A 1 80 ? -0.370 13.566 5.961 1.00 95.12 80 GLN A CA 1
ATOM 654 C C . GLN A 1 80 ? -1.626 13.732 6.817 1.00 95.12 80 GLN A C 1
ATOM 656 O O . GLN A 1 80 ? -1.825 14.787 7.417 1.00 95.12 80 GLN A O 1
ATOM 661 N N . MET A 1 81 ? -2.483 12.716 6.859 1.00 95.81 81 MET A N 1
ATOM 662 C CA . MET A 1 81 ? -3.734 12.746 7.603 1.00 95.81 81 MET A CA 1
ATOM 663 C C . MET A 1 81 ? -3.526 12.289 9.048 1.00 95.81 81 MET A C 1
ATOM 665 O O . MET A 1 81 ? -2.621 11.506 9.355 1.00 95.81 81 MET A O 1
ATOM 669 N N . ASP A 1 82 ? -4.407 12.736 9.943 1.00 95.56 82 ASP A N 1
ATOM 670 C CA . ASP A 1 82 ? -4.517 12.113 11.257 1.00 95.56 82 ASP A CA 1
ATOM 671 C C . ASP A 1 82 ? -5.199 10.751 11.107 1.00 95.56 82 ASP A C 1
ATOM 673 O O . ASP A 1 82 ? -6.347 10.638 10.677 1.00 95.56 82 ASP A O 1
ATOM 677 N N . ASN A 1 83 ? -4.453 9.704 11.442 1.00 95.56 83 ASN A N 1
ATOM 678 C CA . ASN A 1 83 ? -4.910 8.327 11.357 1.00 95.56 83 ASN A CA 1
ATOM 679 C C . ASN A 1 83 ? -5.130 7.697 12.734 1.00 95.56 83 ASN A C 1
ATOM 681 O O . ASN A 1 83 ? -5.307 6.484 12.809 1.00 95.56 83 ASN A O 1
ATOM 685 N N . SER A 1 84 ? -5.050 8.462 13.824 1.00 92.56 84 SER A N 1
ATOM 686 C CA . SER A 1 84 ? -5.067 7.931 15.193 1.00 92.56 84 SER A CA 1
ATOM 687 C C . SER A 1 84 ? -6.368 7.194 15.535 1.00 92.56 84 SER A C 1
ATOM 689 O O . SER A 1 84 ? -6.315 6.118 16.134 1.00 92.56 84 SER A O 1
ATOM 691 N N . GLU A 1 85 ? -7.504 7.694 15.049 1.00 92.81 85 GLU A N 1
ATOM 692 C CA . GLU A 1 85 ? -8.852 7.156 15.300 1.00 92.81 85 GLU A CA 1
ATOM 693 C C . GLU A 1 85 ? -9.345 6.169 14.224 1.00 92.81 85 GLU A C 1
ATOM 695 O O . GLU A 1 85 ? -10.491 5.724 14.232 1.00 92.81 85 GLU A O 1
ATOM 700 N N . ARG A 1 86 ? -8.480 5.793 13.278 1.00 93.88 86 ARG A N 1
ATOM 701 C CA . ARG A 1 86 ? -8.840 4.898 12.172 1.00 93.88 86 ARG A CA 1
ATOM 702 C C . ARG A 1 86 ? -8.927 3.439 12.613 1.00 93.88 86 ARG A C 1
ATOM 704 O O . ARG A 1 86 ? -8.044 2.939 13.306 1.00 93.88 86 ARG A O 1
ATOM 711 N N . LEU A 1 87 ? -9.944 2.724 12.132 1.00 93.19 87 LEU A N 1
ATOM 712 C CA . LEU A 1 87 ? -10.271 1.353 12.553 1.00 93.19 87 LEU A CA 1
ATOM 713 C C . LEU A 1 87 ? -9.169 0.329 12.292 1.00 93.19 87 LEU A C 1
ATOM 715 O O . LEU A 1 87 ? -9.075 -0.657 13.023 1.00 93.19 87 LEU A O 1
ATOM 719 N N . ALA A 1 88 ? -8.303 0.555 11.300 1.00 95.19 88 ALA A N 1
ATOM 720 C CA . ALA A 1 88 ? -7.164 -0.324 11.072 1.00 95.19 88 ALA A CA 1
ATOM 721 C C . ALA A 1 88 ? -6.171 -0.334 12.249 1.00 95.19 88 ALA A C 1
ATOM 723 O O . ALA A 1 88 ? -5.355 -1.261 12.341 1.00 95.19 88 ALA A O 1
ATOM 724 N N . ASN A 1 89 ? -6.255 0.651 13.155 1.00 95.38 89 ASN A N 1
ATOM 725 C CA . ASN A 1 89 ? -5.545 0.665 14.427 1.00 95.38 89 ASN A CA 1
ATOM 726 C C . ASN A 1 89 ? -6.221 -0.267 15.424 1.00 95.38 89 ASN A C 1
ATOM 728 O O . ASN A 1 89 ? -7.180 0.091 16.106 1.00 95.38 89 ASN A O 1
ATOM 732 N N . LEU A 1 90 ? -5.630 -1.443 15.604 1.00 94.38 90 LEU A N 1
ATOM 733 C CA . LEU A 1 90 ? -6.176 -2.450 16.513 1.00 94.38 90 LEU A CA 1
ATOM 734 C C . LEU A 1 90 ? -6.182 -2.005 17.980 1.00 94.38 90 LEU A C 1
ATOM 736 O O . LEU A 1 90 ? -6.956 -2.532 18.766 1.00 94.38 90 LEU A O 1
ATOM 740 N N . ARG A 1 91 ? -5.381 -0.997 18.345 1.00 89.50 91 ARG A N 1
ATOM 741 C CA . ARG A 1 91 ? -5.372 -0.408 19.697 1.00 89.50 91 ARG A CA 1
ATOM 742 C C . ARG A 1 91 ? -6.690 0.263 20.088 1.00 89.50 91 ARG A C 1
ATOM 744 O O . ARG A 1 91 ? -6.909 0.478 21.271 1.00 89.50 91 ARG A O 1
ATOM 751 N N . LEU A 1 92 ? -7.531 0.611 19.114 1.00 86.25 92 LEU A N 1
ATOM 752 C CA . LEU A 1 92 ? -8.861 1.166 19.372 1.00 86.25 92 LEU A CA 1
ATOM 753 C C . LEU A 1 92 ? -9.866 0.088 19.789 1.00 86.25 92 LEU A C 1
ATOM 755 O O . LEU A 1 92 ? -10.901 0.405 20.360 1.00 86.25 92 LEU A O 1
ATOM 759 N N . GLN A 1 93 ? -9.567 -1.174 19.475 1.00 87.00 93 GLN A N 1
ATOM 760 C CA . GLN A 1 93 ? -10.473 -2.307 19.655 1.00 87.00 93 GLN A CA 1
ATOM 761 C C . GLN A 1 93 ? -9.956 -3.297 20.707 1.00 87.00 93 GLN A C 1
ATOM 763 O O . GLN A 1 93 ? -10.747 -3.992 21.333 1.00 87.00 93 GLN A O 1
ATOM 768 N N . TYR A 1 94 ? -8.637 -3.351 20.919 1.00 86.75 94 TYR A N 1
ATOM 769 C CA . TYR A 1 94 ? -7.98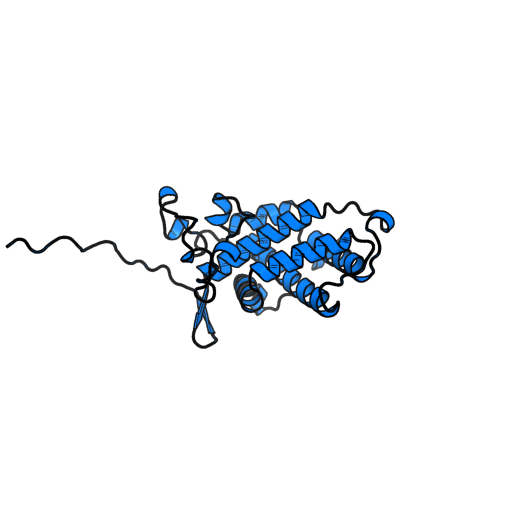4 -4.347 21.761 1.00 86.75 94 TYR A CA 1
ATOM 770 C C . TYR A 1 94 ? -6.824 -3.740 22.564 1.00 86.75 94 TYR A C 1
ATOM 772 O O . TYR A 1 94 ? -6.014 -2.984 22.006 1.00 86.75 94 TYR A O 1
ATOM 780 N N . PRO A 1 95 ? -6.648 -4.129 23.840 1.00 85.81 95 PRO A N 1
ATOM 781 C CA . PRO A 1 95 ? -5.392 -3.924 24.552 1.00 85.81 95 PRO A CA 1
ATOM 782 C C . PRO A 1 95 ? -4.227 -4.588 23.799 1.00 85.81 95 PRO A C 1
ATOM 784 O O . PRO A 1 95 ? -4.353 -5.700 23.293 1.00 85.81 95 PRO A O 1
ATOM 787 N N . GLU A 1 96 ? -3.050 -3.953 23.741 1.00 76.94 96 GLU A N 1
ATOM 788 C CA . GLU A 1 96 ? -1.916 -4.462 22.939 1.00 76.94 96 GLU A CA 1
ATOM 789 C C . GLU A 1 96 ? -1.448 -5.877 23.345 1.00 76.94 96 GLU A C 1
ATOM 791 O O . GLU A 1 96 ? -0.902 -6.608 22.516 1.00 76.94 96 GLU A O 1
ATOM 796 N N . GLY A 1 97 ? -1.671 -6.278 24.600 1.00 82.25 97 GLY A N 1
ATOM 797 C CA . GLY A 1 97 ? -1.368 -7.624 25.099 1.00 82.25 97 GLY A CA 1
ATOM 798 C C . GLY A 1 97 ? -2.305 -8.722 24.584 1.00 82.25 97 GLY A C 1
ATOM 799 O O . GLY A 1 97 ? -1.906 -9.880 24.570 1.00 82.25 97 GLY A O 1
ATOM 800 N N . GLU A 1 98 ? -3.501 -8.359 24.122 1.00 89.25 98 GLU A N 1
ATOM 801 C CA . GLU A 1 98 ? -4.572 -9.290 23.733 1.00 89.25 98 GLU A CA 1
ATOM 802 C C . GLU A 1 98 ? -4.712 -9.437 22.212 1.00 89.25 98 GLU A C 1
ATOM 804 O O . GLU A 1 98 ? -5.505 -10.238 21.722 1.00 89.25 98 GLU A O 1
ATOM 809 N N . ILE A 1 99 ? -3.923 -8.686 21.437 1.00 92.31 99 ILE A N 1
ATOM 810 C CA . ILE A 1 99 ? -3.927 -8.780 19.976 1.00 92.31 99 ILE A CA 1
ATOM 811 C C . ILE A 1 99 ? -3.249 -10.086 19.550 1.00 92.31 99 ILE A C 1
ATOM 813 O O . ILE A 1 99 ? -2.017 -10.157 19.449 1.00 92.31 99 ILE A O 1
ATOM 817 N N . ASP A 1 100 ? -4.060 -11.094 19.234 1.00 91.81 100 ASP A N 1
ATOM 818 C CA . ASP A 1 100 ? -3.610 -12.297 18.540 1.00 91.81 100 ASP A CA 1
ATOM 819 C C . ASP A 1 100 ? -3.363 -11.992 17.057 1.00 91.81 100 ASP A C 1
ATOM 821 O O . ASP A 1 100 ? -4.277 -11.966 16.235 1.00 91.81 100 ASP A O 1
ATOM 825 N N . MET A 1 101 ? -2.096 -11.770 16.700 1.00 90.81 101 MET A N 1
ATOM 826 C CA . MET A 1 101 ? -1.691 -11.505 15.317 1.00 90.81 101 MET A CA 1
ATOM 827 C C . MET A 1 101 ? -1.989 -12.665 14.364 1.00 90.81 101 MET A C 1
ATOM 829 O O . MET A 1 101 ? -2.051 -12.435 13.159 1.00 90.81 101 MET A O 1
ATOM 833 N N . MET A 1 102 ? -2.144 -13.890 14.874 1.00 90.56 102 MET A N 1
ATOM 834 C CA . MET A 1 102 ? -2.416 -15.060 14.044 1.00 90.56 102 MET A CA 1
ATOM 835 C C . MET A 1 102 ? -3.893 -15.189 13.691 1.00 90.56 102 MET A C 1
ATOM 837 O O . MET A 1 102 ? -4.201 -15.904 12.737 1.00 90.56 102 MET A O 1
ATOM 841 N N . ASN A 1 103 ? -4.778 -14.445 14.365 1.00 92.94 103 ASN A N 1
ATOM 842 C CA . ASN A 1 103 ? -6.202 -14.413 14.066 1.00 92.94 103 ASN A CA 1
ATOM 843 C C . ASN A 1 103 ? -6.454 -13.953 12.613 1.00 92.94 103 ASN A C 1
ATOM 845 O O . ASN A 1 103 ? -6.256 -12.770 12.301 1.00 92.94 103 ASN A O 1
ATOM 849 N N . PRO A 1 104 ? -6.932 -14.847 11.723 1.00 94.12 104 PRO A N 1
ATOM 850 C CA . PRO A 1 104 ? -7.132 -14.532 10.313 1.00 94.12 104 PRO A CA 1
ATOM 851 C C . PRO A 1 104 ? -8.089 -13.374 10.055 1.00 94.12 104 PRO A C 1
ATOM 853 O O . PRO A 1 104 ? -7.935 -12.690 9.049 1.00 94.12 104 PRO A O 1
ATOM 856 N N . THR A 1 105 ? -9.040 -13.094 10.950 1.00 92.25 105 THR A N 1
ATOM 857 C CA . THR A 1 105 ? -10.000 -11.995 10.749 1.00 92.25 105 THR A CA 1
ATOM 858 C C . THR A 1 105 ? -9.330 -10.618 10.721 1.00 92.25 105 THR A C 1
ATOM 860 O O . THR A 1 105 ? -9.895 -9.668 10.182 1.00 92.25 105 THR A O 1
ATOM 863 N N . LEU A 1 106 ? -8.104 -10.503 11.247 1.00 94.38 106 LEU A N 1
ATOM 864 C CA . LEU A 1 106 ? -7.344 -9.255 11.289 1.00 94.38 106 LEU A CA 1
ATOM 865 C C . LEU A 1 106 ? -6.583 -8.950 9.995 1.00 94.38 106 LEU A C 1
ATOM 867 O O . LEU A 1 106 ? -6.065 -7.839 9.859 1.00 94.38 106 LEU A O 1
ATOM 871 N N . TYR A 1 107 ? -6.438 -9.916 9.087 1.00 94.75 107 TYR A N 1
ATOM 872 C CA . TYR A 1 107 ? -5.612 -9.763 7.884 1.00 94.75 107 TYR A CA 1
ATOM 873 C C . TYR A 1 107 ? -6.101 -10.555 6.668 1.00 94.75 107 TYR A C 1
ATOM 875 O O . TYR A 1 107 ? -5.516 -10.435 5.601 1.00 94.75 107 TYR A O 1
ATOM 883 N N . CYS A 1 108 ? -7.148 -11.363 6.778 1.00 93.19 108 CYS A N 1
ATOM 884 C CA . CYS A 1 108 ? -7.658 -12.180 5.688 1.00 93.19 108 CYS A CA 1
ATOM 885 C C . CYS A 1 108 ? -9.151 -11.904 5.490 1.00 93.19 108 CYS A C 1
ATOM 887 O O . CYS A 1 108 ? -9.937 -11.938 6.438 1.00 93.19 108 CYS A O 1
ATOM 889 N N . LYS A 1 109 ? -9.554 -11.631 4.244 1.00 87.56 109 LYS A N 1
ATOM 890 C CA . LYS A 1 109 ? -10.974 -11.503 3.891 1.00 87.56 109 LYS A CA 1
ATOM 891 C C . LYS A 1 109 ? -11.641 -12.875 4.001 1.00 87.56 109 LYS A C 1
ATOM 893 O O . LYS A 1 109 ? -11.027 -13.889 3.681 1.00 87.56 109 LYS A O 1
ATOM 898 N N . PHE A 1 110 ? -12.922 -12.911 4.373 1.00 83.25 110 PHE A N 1
ATOM 899 C CA . PHE A 1 110 ? -13.669 -14.168 4.534 1.00 83.25 110 PHE A CA 1
ATOM 900 C C . PHE A 1 110 ? -13.636 -15.065 3.283 1.00 83.25 110 PHE A C 1
ATOM 902 O O . PHE A 1 110 ? -13.562 -16.285 3.401 1.00 83.25 110 PHE A O 1
ATOM 909 N N . VAL A 1 111 ? -13.612 -14.461 2.089 1.00 83.69 111 VAL A N 1
ATOM 910 C CA . VAL A 1 111 ? -13.497 -15.166 0.798 1.00 83.69 111 VAL A CA 1
ATOM 911 C C . VAL A 1 111 ? -12.203 -15.977 0.636 1.00 83.69 111 VAL A C 1
ATOM 913 O O . VAL A 1 111 ? -12.142 -16.847 -0.224 1.00 83.69 111 VAL A O 1
ATOM 916 N N . HIS A 1 112 ? -11.182 -15.730 1.460 1.00 84.94 112 HIS A N 1
ATOM 917 C CA . HIS A 1 112 ? -9.882 -16.406 1.411 1.00 84.94 112 HIS A CA 1
ATOM 918 C C . HIS A 1 112 ? -9.564 -17.196 2.691 1.00 84.94 112 HIS A C 1
ATOM 920 O O . HIS A 1 112 ? -8.408 -17.534 2.955 1.00 84.94 112 HIS A O 1
ATOM 926 N N . LYS A 1 113 ? -10.584 -17.506 3.501 1.00 85.75 113 LYS A N 1
ATOM 927 C CA . LYS A 1 113 ? -10.436 -18.184 4.800 1.00 85.75 113 LYS A CA 1
ATOM 928 C C . LYS A 1 113 ? -9.759 -19.558 4.736 1.00 85.75 113 LYS A C 1
ATOM 930 O O . LYS A 1 113 ? -9.269 -20.016 5.762 1.00 85.75 113 LYS A O 1
ATOM 935 N N . ASP A 1 114 ? -9.739 -20.197 3.567 1.00 89.44 114 ASP A N 1
ATOM 936 C CA . ASP A 1 114 ? -9.150 -21.528 3.380 1.00 89.44 114 ASP A CA 1
ATOM 937 C C . ASP A 1 114 ? -7.612 -21.478 3.312 1.00 89.44 114 ASP A C 1
ATOM 939 O O . ASP A 1 114 ? -6.943 -22.455 3.643 1.00 89.44 114 ASP A O 1
ATOM 943 N N . TYR A 1 115 ? -7.040 -20.320 2.956 1.00 91.88 115 TYR A N 1
ATOM 944 C CA . TYR A 1 115 ? -5.592 -20.111 2.830 1.00 91.88 115 TYR A CA 1
ATOM 945 C C . TYR A 1 115 ? -5.147 -18.801 3.500 1.00 91.88 115 TYR A C 1
ATOM 947 O O . TYR A 1 115 ? -4.508 -17.960 2.867 1.00 91.88 115 TYR A O 1
ATOM 955 N N . PRO A 1 116 ? -5.455 -18.585 4.793 1.00 92.88 116 PRO A N 1
ATOM 956 C CA . PRO A 1 116 ? -5.253 -17.290 5.437 1.00 92.88 116 PRO A CA 1
ATOM 957 C C . PRO A 1 116 ? -3.776 -16.897 5.472 1.00 92.88 116 PRO A C 1
ATOM 959 O O . PRO A 1 116 ? -3.432 -15.727 5.320 1.00 92.88 116 PRO A O 1
ATOM 962 N N . TRP A 1 117 ? -2.888 -17.883 5.588 1.00 92.69 117 TRP A N 1
ATOM 963 C CA . TRP A 1 117 ? -1.450 -17.669 5.626 1.00 92.69 117 TRP A CA 1
ATOM 964 C C . TRP A 1 117 ? -0.908 -16.993 4.371 1.00 92.69 117 TRP A C 1
ATOM 966 O O . TRP A 1 117 ? 0.063 -16.249 4.480 1.00 92.69 117 TRP A O 1
ATOM 976 N N . ASP A 1 118 ? -1.517 -17.156 3.201 1.00 93.00 118 ASP A N 1
ATOM 977 C CA . ASP A 1 118 ? -1.062 -16.467 1.986 1.00 93.00 118 ASP A CA 1
ATOM 978 C C . ASP A 1 118 ? -1.258 -14.946 2.078 1.00 93.00 118 ASP A C 1
ATOM 980 O O . ASP A 1 118 ? -0.508 -14.181 1.474 1.00 93.00 118 ASP A O 1
ATOM 984 N N . TYR A 1 119 ? -2.180 -14.510 2.938 1.00 94.88 119 TYR A N 1
ATOM 985 C CA . TYR A 1 119 ? -2.535 -13.113 3.187 1.00 94.88 119 TYR A CA 1
ATOM 986 C C . TYR A 1 119 ? -1.881 -12.542 4.447 1.00 94.88 119 TYR A C 1
ATOM 988 O O . TYR A 1 119 ? -2.082 -11.372 4.775 1.00 94.88 119 TYR A O 1
ATOM 996 N N . PHE A 1 120 ? -1.100 -13.348 5.173 1.00 96.25 120 PHE A N 1
ATOM 997 C CA . PHE A 1 120 ? -0.414 -12.869 6.364 1.00 96.25 120 PHE A CA 1
ATOM 998 C C . PHE A 1 120 ? 0.663 -11.824 5.984 1.00 96.25 120 PHE A C 1
ATOM 1000 O O . PHE A 1 120 ? 1.551 -12.132 5.174 1.00 96.25 120 PHE A O 1
ATOM 1007 N N . PRO A 1 121 ? 0.636 -10.610 6.571 1.00 96.06 121 PRO A N 1
ATOM 1008 C CA . PRO A 1 121 ? 1.499 -9.478 6.206 1.00 96.06 121 PRO A CA 1
ATOM 1009 C C . PRO A 1 121 ? 2.933 -9.630 6.746 1.00 96.06 121 PRO A C 1
ATOM 1011 O O . PRO A 1 121 ? 3.351 -8.988 7.714 1.00 96.06 121 PRO A O 1
ATOM 1014 N N . ARG A 1 122 ? 3.710 -10.512 6.112 1.00 95.25 122 ARG A N 1
ATOM 1015 C CA . ARG A 1 122 ? 5.050 -10.937 6.560 1.00 95.25 122 ARG A CA 1
ATOM 1016 C C . ARG A 1 122 ? 6.105 -9.831 6.582 1.00 95.25 122 ARG A C 1
ATOM 1018 O O . ARG A 1 122 ? 7.137 -10.007 7.222 1.00 95.25 122 ARG A O 1
ATOM 1025 N N . SER A 1 123 ? 5.907 -8.727 5.862 1.00 97.38 123 SER A N 1
ATOM 1026 C CA . SER A 1 123 ? 6.912 -7.655 5.794 1.00 97.38 123 SER A CA 1
ATOM 1027 C C . SER A 1 123 ? 6.791 -6.633 6.929 1.00 97.38 123 SER A C 1
ATOM 1029 O O . SER A 1 123 ? 7.712 -5.838 7.148 1.00 97.38 123 SER A O 1
ATOM 1031 N N . LEU A 1 124 ? 5.678 -6.652 7.666 1.00 98.12 124 LEU A N 1
ATOM 1032 C CA . LEU A 1 124 ? 5.410 -5.706 8.741 1.00 98.12 124 LEU A CA 1
ATOM 1033 C C . LEU A 1 124 ? 6.030 -6.162 10.060 1.00 98.12 124 LEU A C 1
ATOM 1035 O O . LEU A 1 124 ? 5.986 -7.329 10.442 1.00 98.12 124 LEU A O 1
ATOM 1039 N N . THR A 1 125 ? 6.557 -5.205 10.819 1.00 97.19 125 THR A N 1
ATOM 1040 C CA . THR A 1 125 ? 6.838 -5.437 12.243 1.00 97.19 125 THR A CA 1
ATOM 1041 C C . THR A 1 125 ? 5.533 -5.535 13.039 1.00 97.19 125 THR A C 1
ATOM 1043 O O . THR A 1 125 ? 4.515 -4.996 12.617 1.00 97.19 125 THR A O 1
ATOM 1046 N N . ARG A 1 126 ? 5.554 -6.103 14.254 1.00 95.50 126 ARG A N 1
ATOM 1047 C CA . ARG A 1 126 ? 4.373 -6.132 15.147 1.00 95.50 126 ARG A CA 1
ATOM 1048 C C . ARG A 1 126 ? 3.725 -4.753 15.338 1.00 95.50 126 ARG A C 1
ATOM 1050 O O . ARG A 1 126 ? 2.509 -4.625 15.275 1.00 95.50 126 ARG A O 1
ATOM 1057 N N . LYS A 1 127 ? 4.533 -3.701 15.515 1.00 95.81 127 LYS A N 1
ATOM 1058 C CA . LYS A 1 127 ? 4.033 -2.322 15.670 1.00 95.81 127 LYS A CA 1
ATOM 1059 C C . LYS A 1 127 ? 3.328 -1.807 14.412 1.00 95.81 127 LYS A C 1
ATOM 1061 O O . LYS A 1 127 ? 2.373 -1.048 14.535 1.00 95.81 127 LYS A O 1
ATOM 1066 N N . GLU A 1 128 ? 3.818 -2.187 13.234 1.00 97.81 128 GLU A N 1
ATOM 1067 C CA . GLU A 1 128 ? 3.217 -1.846 11.938 1.00 97.81 128 GLU A CA 1
ATOM 1068 C C . GLU A 1 128 ? 1.980 -2.712 11.669 1.00 97.81 128 GLU A C 1
ATOM 1070 O O . GLU A 1 128 ? 0.985 -2.202 11.184 1.00 97.81 128 GLU A O 1
ATOM 1075 N N . PHE A 1 129 ? 1.968 -3.982 12.078 1.00 97.69 129 PHE A N 1
ATOM 1076 C CA . PHE A 1 129 ? 0.765 -4.811 12.017 1.00 97.69 129 PHE A CA 1
ATOM 1077 C C . PHE A 1 129 ? -0.371 -4.230 12.862 1.00 97.69 129 PHE A C 1
ATOM 1079 O O . PHE A 1 129 ? -1.513 -4.215 12.422 1.00 97.69 129 PHE A O 1
ATOM 1086 N N . ILE A 1 130 ? -0.079 -3.758 14.076 1.00 96.69 130 ILE A N 1
ATOM 1087 C CA . ILE A 1 130 ? -1.077 -3.168 14.983 1.00 96.69 130 ILE A CA 1
ATOM 1088 C C . ILE A 1 130 ? -1.542 -1.788 14.492 1.00 96.69 130 ILE A C 1
ATOM 1090 O O . ILE A 1 130 ? -2.702 -1.424 14.676 1.00 96.69 130 ILE A O 1
ATOM 1094 N N . THR A 1 131 ? -0.637 -1.017 13.887 1.00 96.81 131 THR A N 1
ATOM 1095 C CA . THR A 1 131 ? -0.876 0.345 13.393 1.00 96.81 131 THR A CA 1
ATOM 1096 C C . THR A 1 131 ? -0.277 0.472 11.982 1.00 96.81 131 THR A C 1
ATOM 1098 O O . THR A 1 131 ? 0.861 0.945 11.854 1.00 96.81 131 THR A O 1
ATOM 1101 N N . PRO A 1 132 ? -0.998 0.052 10.921 1.00 97.94 132 PRO A N 1
ATOM 1102 C CA . PRO A 1 132 ? -0.459 -0.011 9.554 1.00 97.94 132 PRO A CA 1
ATOM 1103 C C . PRO A 1 132 ? 0.008 1.348 9.030 1.00 97.94 132 PRO A C 1
ATOM 1105 O O . PRO A 1 132 ? 0.993 1.429 8.298 1.00 97.94 132 PRO A O 1
ATOM 1108 N N . TYR A 1 133 ? -0.592 2.434 9.519 1.00 98.25 133 TYR A N 1
ATOM 1109 C CA . TYR A 1 133 ? -0.207 3.803 9.183 1.00 98.25 133 TYR A CA 1
ATOM 1110 C C . TYR A 1 133 ? 1.248 4.162 9.522 1.00 98.25 133 TYR A C 1
ATOM 1112 O O . TYR A 1 133 ? 1.819 5.063 8.917 1.00 98.25 133 TYR A O 1
ATOM 1120 N N . LYS A 1 134 ? 1.907 3.422 10.428 1.00 97.62 134 LYS A N 1
ATOM 1121 C CA . LYS A 1 134 ? 3.332 3.629 10.755 1.00 97.62 134 LYS A CA 1
ATOM 1122 C C . LYS A 1 134 ? 4.288 3.273 9.615 1.00 97.62 134 LYS A C 1
ATOM 1124 O O . LYS A 1 134 ? 5.479 3.575 9.721 1.00 97.62 134 LYS A O 1
ATOM 1129 N N . VAL A 1 135 ? 3.805 2.614 8.563 1.00 98.56 135 VAL A N 1
ATOM 1130 C CA . VAL A 1 135 ? 4.610 2.300 7.379 1.00 98.56 135 VAL A CA 1
ATOM 1131 C C . VAL A 1 135 ? 4.864 3.542 6.533 1.00 98.56 135 VAL A C 1
ATOM 1133 O O . VAL A 1 135 ? 6.000 3.734 6.101 1.00 98.56 135 VAL A O 1
ATOM 1136 N N . PHE A 1 136 ? 3.861 4.404 6.339 1.00 98.25 136 PHE A N 1
ATOM 1137 C CA . PHE A 1 136 ? 3.953 5.511 5.384 1.00 98.25 136 PHE A CA 1
ATOM 1138 C C . PHE A 1 136 ? 5.078 6.514 5.693 1.00 98.25 136 PHE A C 1
ATOM 1140 O O . PHE A 1 136 ? 5.836 6.811 4.769 1.00 98.25 136 PHE A O 1
ATOM 1147 N N . PRO A 1 137 ? 5.315 6.953 6.949 1.00 97.81 137 PRO A N 1
ATOM 1148 C CA . PRO A 1 137 ? 6.408 7.884 7.226 1.00 97.81 137 PRO A CA 1
ATOM 1149 C C . PRO A 1 137 ? 7.774 7.315 6.835 1.00 97.81 137 PRO A C 1
ATOM 1151 O O . PRO A 1 137 ? 8.588 8.007 6.238 1.00 97.81 137 PRO A O 1
ATOM 1154 N N . LYS A 1 138 ? 8.014 6.027 7.115 1.00 97.25 138 LYS A N 1
ATOM 1155 C CA . LYS A 1 138 ? 9.267 5.347 6.749 1.00 97.25 138 LYS A CA 1
ATOM 1156 C C . LYS A 1 138 ? 9.374 5.127 5.243 1.00 97.25 138 LYS A C 1
ATOM 1158 O O . LYS A 1 138 ? 10.459 5.247 4.689 1.00 97.25 138 LYS A O 1
ATOM 1163 N N . PHE A 1 139 ? 8.257 4.808 4.593 1.00 98.12 139 PHE A N 1
ATOM 1164 C CA . PHE A 1 139 ? 8.184 4.630 3.145 1.00 98.12 139 PHE A CA 1
ATOM 1165 C C . PHE A 1 139 ? 8.559 5.922 2.404 1.00 98.12 139 PHE A C 1
ATOM 1167 O O . PHE A 1 139 ? 9.369 5.875 1.480 1.00 98.12 139 PHE A O 1
ATOM 1174 N N . PHE A 1 140 ? 8.048 7.071 2.866 1.00 96.94 140 PHE A N 1
ATOM 1175 C CA . PHE A 1 140 ? 8.355 8.379 2.278 1.00 96.94 140 PHE A CA 1
ATOM 1176 C C . PHE A 1 140 ? 9.648 9.028 2.789 1.00 96.94 140 PHE A C 1
ATOM 1178 O O . PHE A 1 140 ? 10.143 9.970 2.179 1.00 96.94 140 PHE A O 1
ATOM 1185 N N . GLN A 1 141 ? 10.218 8.517 3.883 1.00 96.19 141 GLN A N 1
ATOM 1186 C CA . GLN A 1 141 ? 11.581 8.844 4.304 1.00 96.19 141 GLN A CA 1
ATOM 1187 C C . GLN A 1 141 ? 12.626 8.116 3.451 1.00 96.19 141 GLN A C 1
ATOM 1189 O O . GLN A 1 141 ? 13.699 8.660 3.216 1.00 96.19 141 GLN A O 1
ATOM 1194 N N . PHE A 1 142 ? 12.337 6.883 3.020 1.00 95.75 142 PHE A N 1
ATOM 1195 C CA . PHE A 1 142 ? 13.226 6.136 2.132 1.00 95.75 142 PHE A CA 1
ATOM 1196 C C . PHE A 1 142 ? 13.334 6.804 0.760 1.00 95.75 142 PHE A C 1
ATOM 1198 O O . PHE A 1 142 ? 14.441 6.969 0.260 1.00 95.75 142 PHE A O 1
ATOM 1205 N N . ARG A 1 143 ? 12.193 7.198 0.182 1.00 94.38 143 ARG A N 1
ATOM 1206 C CA . ARG A 1 143 ? 12.102 7.972 -1.061 1.00 94.38 143 ARG A CA 1
ATOM 1207 C C . ARG A 1 143 ? 10.877 8.876 -1.020 1.00 94.38 143 ARG A C 1
ATOM 1209 O O . ARG A 1 143 ? 9.808 8.456 -0.585 1.00 94.38 143 ARG A O 1
ATOM 1216 N N . THR A 1 144 ? 11.013 10.101 -1.497 1.00 95.19 144 THR A N 1
ATOM 1217 C CA . THR A 1 144 ? 9.913 11.051 -1.682 1.00 95.19 144 THR A CA 1
ATOM 1218 C C . THR A 1 144 ? 8.909 10.552 -2.725 1.00 95.19 144 THR A C 1
ATOM 1220 O O . THR A 1 144 ? 9.185 9.630 -3.492 1.00 95.19 144 THR A O 1
ATOM 1223 N N . LEU A 1 145 ? 7.723 11.169 -2.785 1.00 95.31 145 LEU A N 1
ATOM 1224 C CA . LEU A 1 145 ? 6.711 10.804 -3.782 1.00 95.31 145 LEU A CA 1
ATOM 1225 C C . LEU A 1 145 ? 7.234 10.941 -5.224 1.00 95.31 145 LEU A C 1
ATOM 1227 O O . LEU A 1 145 ? 6.975 10.064 -6.044 1.00 95.31 145 LEU A O 1
ATOM 1231 N N . SER A 1 146 ? 7.981 12.011 -5.518 1.00 93.06 146 SER A N 1
ATOM 1232 C CA . SER A 1 146 ? 8.573 12.233 -6.843 1.00 93.06 146 SER A CA 1
ATOM 1233 C C . SER A 1 146 ? 9.589 11.149 -7.194 1.00 93.06 146 SER A C 1
ATOM 1235 O O . SER A 1 146 ? 9.522 10.578 -8.276 1.00 93.06 146 SER A O 1
ATOM 1237 N N . GLU A 1 147 ? 10.484 10.814 -6.261 1.00 93.25 147 GLU A N 1
ATOM 1238 C CA . GLU A 1 147 ? 11.476 9.752 -6.468 1.00 93.25 147 GLU A CA 1
ATOM 1239 C C . GLU A 1 147 ? 10.796 8.397 -6.679 1.00 93.25 147 GLU A C 1
ATOM 1241 O O . GLU A 1 147 ? 11.198 7.643 -7.553 1.00 93.25 147 GLU A O 1
ATOM 1246 N N . TRP A 1 148 ? 9.724 8.084 -5.941 1.00 95.31 148 TRP A N 1
ATOM 1247 C CA . TRP A 1 148 ? 8.953 6.863 -6.191 1.00 95.31 148 TRP A CA 1
ATOM 1248 C C . TRP A 1 148 ? 8.344 6.823 -7.596 1.00 95.31 148 TRP A C 1
ATOM 1250 O O . TRP A 1 148 ? 8.360 5.762 -8.211 1.00 95.31 148 TRP A O 1
ATOM 1260 N N . LYS A 1 149 ? 7.817 7.943 -8.110 1.00 93.81 149 LYS A N 1
ATOM 1261 C CA . LYS A 1 149 ? 7.252 8.026 -9.469 1.00 93.81 149 LYS A CA 1
ATOM 1262 C C . LYS A 1 149 ? 8.307 7.747 -10.535 1.00 93.81 149 LYS A C 1
ATOM 1264 O O . LYS A 1 149 ? 8.083 6.920 -11.416 1.00 93.81 149 LYS A O 1
ATOM 1269 N N . GLU A 1 150 ? 9.440 8.430 -10.430 1.00 91.81 150 GLU A N 1
ATOM 1270 C CA . GLU A 1 150 ? 10.550 8.317 -11.374 1.00 91.81 150 GLU A CA 1
ATOM 1271 C C . GLU A 1 150 ? 11.160 6.912 -11.354 1.00 91.81 150 GLU A C 1
ATOM 1273 O O . GLU A 1 150 ? 11.265 6.255 -12.385 1.00 91.81 150 GLU A O 1
ATOM 1278 N N . GLU A 1 151 ? 11.470 6.395 -10.167 1.00 91.56 151 GLU A N 1
ATOM 1279 C CA . GLU A 1 151 ? 12.094 5.081 -10.007 1.00 91.56 151 GLU A CA 1
ATOM 1280 C C . GLU A 1 151 ? 11.166 3.956 -10.464 1.00 91.56 151 GLU A C 1
ATOM 1282 O O . GLU A 1 151 ? 11.597 3.033 -11.151 1.00 91.56 151 GLU A O 1
ATOM 1287 N N . LEU A 1 152 ? 9.870 4.033 -10.143 1.00 93.38 152 LEU A N 1
ATOM 1288 C CA . LEU A 1 152 ? 8.903 3.037 -10.599 1.00 93.38 152 LEU A CA 1
ATOM 1289 C C . LEU A 1 152 ? 8.784 3.035 -12.134 1.00 93.38 152 LEU A C 1
ATOM 1291 O O . LEU A 1 152 ? 8.686 1.963 -12.733 1.00 93.38 152 LEU A O 1
ATOM 1295 N N . HIS A 1 153 ? 8.844 4.211 -12.768 1.00 91.62 153 HIS A N 1
ATOM 1296 C CA . HIS A 1 153 ? 8.870 4.342 -14.225 1.00 91.62 153 HIS A CA 1
ATOM 1297 C C . HIS A 1 153 ? 10.149 3.748 -14.836 1.00 91.62 153 HIS A C 1
ATOM 1299 O O . HIS A 1 153 ? 10.070 2.956 -15.777 1.00 91.62 153 HIS A O 1
ATOM 1305 N N . ASN A 1 154 ? 11.317 4.055 -14.269 1.00 89.31 154 ASN A N 1
ATOM 1306 C CA . ASN A 1 154 ? 12.603 3.549 -14.755 1.00 89.31 154 ASN A CA 1
ATOM 1307 C C . ASN A 1 154 ? 12.682 2.021 -14.639 1.00 89.31 154 ASN A C 1
ATOM 1309 O O . ASN A 1 154 ? 13.027 1.329 -15.595 1.00 89.31 154 ASN A O 1
ATOM 1313 N N . ILE A 1 155 ? 12.281 1.472 -13.492 1.00 90.12 155 ILE A N 1
ATOM 1314 C CA . ILE A 1 155 ? 12.254 0.026 -13.236 1.00 90.12 155 ILE A CA 1
ATOM 1315 C C . ILE A 1 155 ? 11.242 -0.681 -14.153 1.00 90.12 155 ILE A C 1
ATOM 1317 O O . ILE A 1 155 ? 11.479 -1.817 -14.573 1.00 90.12 155 ILE A O 1
ATOM 1321 N N . LEU A 1 156 ? 10.119 -0.036 -14.495 1.00 91.94 156 LEU A N 1
ATOM 1322 C CA . LEU A 1 156 ? 9.185 -0.557 -15.497 1.00 91.94 156 LEU A CA 1
ATOM 1323 C C . LEU A 1 156 ? 9.862 -0.641 -16.863 1.00 91.94 156 LEU A C 1
ATOM 1325 O O . LEU A 1 156 ? 9.826 -1.694 -17.493 1.00 91.94 156 LEU A O 1
ATOM 1329 N N . HIS A 1 157 ? 10.497 0.448 -17.298 1.00 88.69 157 HIS A N 1
ATOM 1330 C CA . HIS A 1 157 ? 11.171 0.517 -18.589 1.00 88.69 157 HIS A CA 1
ATOM 1331 C C . HIS A 1 157 ? 12.248 -0.568 -18.719 1.00 88.69 157 HIS A C 1
ATOM 1333 O O . HIS A 1 157 ? 12.203 -1.350 -19.665 1.00 88.69 157 HIS A O 1
ATOM 1339 N N . ILE A 1 158 ? 13.142 -0.681 -17.730 1.00 87.12 158 ILE A N 1
ATOM 1340 C CA . ILE A 1 158 ? 14.211 -1.694 -17.697 1.00 87.12 158 ILE A CA 1
ATOM 1341 C C . ILE A 1 158 ? 13.626 -3.110 -17.803 1.00 87.12 158 ILE A C 1
ATOM 1343 O O . ILE A 1 158 ? 14.056 -3.912 -18.632 1.00 87.12 158 ILE A O 1
ATOM 1347 N N . ALA A 1 159 ? 12.593 -3.417 -17.011 1.00 88.38 159 ALA A N 1
ATOM 1348 C CA . ALA A 1 159 ? 11.964 -4.736 -17.031 1.00 88.38 159 ALA A CA 1
ATOM 1349 C C . ALA A 1 159 ? 11.321 -5.082 -18.387 1.00 88.38 159 ALA A C 1
ATOM 1351 O O . ALA A 1 159 ? 11.220 -6.262 -18.736 1.00 88.38 159 ALA A O 1
ATOM 1352 N N . LEU A 1 160 ? 10.865 -4.079 -19.142 1.00 86.75 160 LEU A N 1
ATOM 1353 C CA . LEU A 1 160 ? 10.211 -4.264 -20.435 1.00 86.75 160 LEU A CA 1
ATOM 1354 C C . LEU A 1 160 ? 11.197 -4.347 -21.604 1.00 86.75 160 LEU A C 1
ATOM 1356 O O . LEU A 1 160 ? 10.963 -5.141 -22.515 1.00 86.75 160 LEU A O 1
ATOM 1360 N N . THR A 1 161 ? 12.283 -3.571 -21.592 1.00 82.56 161 THR A N 1
ATOM 1361 C CA . THR A 1 161 ? 13.296 -3.618 -22.659 1.00 82.56 161 THR A CA 1
ATOM 1362 C C . THR A 1 161 ? 14.231 -4.815 -22.524 1.00 82.56 161 THR A C 1
ATOM 1364 O O . THR A 1 161 ? 14.757 -5.293 -23.527 1.00 82.56 161 THR A O 1
A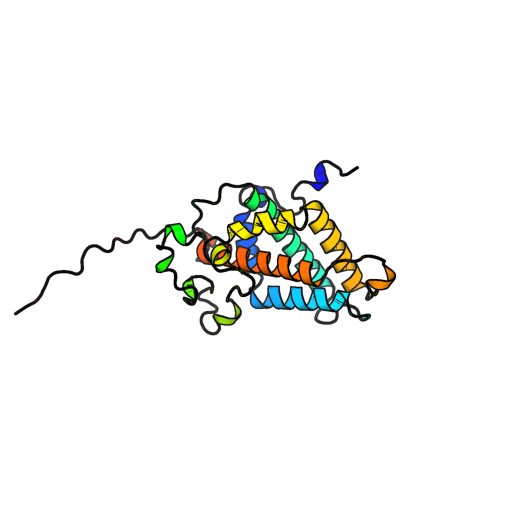TOM 1367 N N . GLY A 1 162 ? 14.399 -5.345 -21.307 1.00 71.38 162 GLY A N 1
ATOM 1368 C CA . GLY A 1 162 ? 15.379 -6.395 -21.025 1.00 71.38 162 GLY A CA 1
ATOM 1369 C C . GLY A 1 162 ? 16.820 -5.877 -21.003 1.00 71.38 162 GLY A C 1
ATOM 1370 O O . GLY A 1 162 ? 17.751 -6.686 -20.986 1.00 71.38 162 GLY A O 1
ATOM 1371 N N . ASP A 1 163 ? 17.007 -4.552 -20.999 1.00 67.06 163 ASP A N 1
ATOM 1372 C CA . ASP A 1 163 ? 18.306 -3.940 -20.733 1.00 67.06 163 ASP A CA 1
ATOM 1373 C C . ASP A 1 163 ? 18.753 -4.331 -19.323 1.00 67.06 163 ASP A C 1
ATOM 1375 O O . ASP A 1 163 ? 17.950 -4.375 -18.390 1.00 67.06 163 ASP A O 1
ATOM 1379 N N . ASN A 1 164 ? 20.038 -4.633 -19.136 1.00 62.94 164 ASN A N 1
ATOM 1380 C CA . ASN A 1 164 ? 20.541 -4.857 -17.790 1.00 62.94 164 ASN A CA 1
ATOM 1381 C C . ASN A 1 164 ? 20.772 -3.513 -17.091 1.00 62.94 164 ASN A C 1
ATOM 1383 O O . ASN A 1 164 ? 21.289 -2.557 -17.663 1.00 62.94 164 ASN A O 1
ATOM 1387 N N . MET A 1 165 ? 20.438 -3.472 -15.805 1.00 59.78 165 MET A N 1
ATOM 1388 C CA . MET A 1 165 ? 20.656 -2.324 -14.921 1.00 59.78 165 MET A CA 1
ATOM 1389 C C . MET A 1 165 ? 22.126 -1.829 -14.905 1.00 59.78 165 MET A C 1
ATOM 1391 O O . MET A 1 165 ? 22.399 -0.666 -14.632 1.00 59.78 165 MET A O 1
ATOM 1395 N N . GLU A 1 166 ? 23.090 -2.690 -15.255 1.00 57.31 166 GLU A N 1
ATOM 1396 C CA . GLU A 1 166 ? 24.507 -2.321 -15.405 1.00 57.31 166 GLU A CA 1
ATOM 1397 C C . GLU A 1 166 ? 24.783 -1.423 -16.625 1.00 57.31 166 GLU A C 1
ATOM 1399 O O . GLU A 1 166 ? 25.712 -0.617 -16.581 1.00 57.31 166 GLU A O 1
ATOM 1404 N N . ALA A 1 167 ? 23.990 -1.524 -17.699 1.00 50.69 167 ALA A N 1
ATOM 1405 C CA . ALA A 1 167 ? 24.138 -0.678 -18.884 1.00 50.69 167 ALA A CA 1
ATOM 1406 C C . ALA A 1 167 ? 23.565 0.733 -18.687 1.00 50.69 167 ALA A C 1
ATOM 1408 O O . ALA A 1 167 ? 24.002 1.660 -19.370 1.00 50.69 167 ALA A O 1
ATOM 1409 N N . THR A 1 168 ? 22.620 0.914 -17.756 1.00 53.97 168 THR A N 1
ATOM 1410 C CA . THR A 1 168 ? 22.021 2.225 -17.456 1.00 53.97 168 THR A CA 1
ATOM 1411 C C . THR A 1 168 ? 22.842 3.044 -16.456 1.00 53.97 168 THR A C 1
ATOM 1413 O O . THR A 1 168 ? 22.661 4.255 -16.378 1.00 53.97 168 THR A O 1
ATOM 1416 N N . GLY A 1 169 ? 23.782 2.422 -15.730 1.00 52.00 169 GLY A N 1
ATOM 1417 C CA . GLY A 1 169 ? 24.643 3.094 -14.746 1.00 52.00 169 GLY A CA 1
ATOM 1418 C C . GLY A 1 169 ? 23.954 3.432 -13.416 1.00 52.00 169 GLY A C 1
ATOM 1419 O O . GLY A 1 169 ? 24.590 4.010 -12.534 1.00 52.00 169 GLY A O 1
ATOM 1420 N N . ASP A 1 170 ? 22.686 3.047 -13.253 1.00 57.47 170 ASP A N 1
ATOM 1421 C CA . ASP A 1 170 ? 21.897 3.306 -12.051 1.00 57.47 170 ASP A CA 1
ATOM 1422 C C . ASP A 1 170 ? 22.114 2.223 -10.989 1.00 57.47 170 ASP A C 1
ATOM 1424 O O . ASP A 1 170 ? 22.019 1.029 -11.261 1.00 57.47 170 ASP A O 1
ATOM 1428 N N . VAL A 1 171 ? 22.350 2.636 -9.740 1.00 64.00 171 VAL A N 1
ATOM 1429 C CA . VAL A 1 171 ? 22.499 1.743 -8.573 1.00 64.00 171 VAL A CA 1
ATOM 1430 C C . VAL A 1 171 ? 21.215 1.770 -7.738 1.00 64.00 171 VAL A C 1
ATOM 1432 O O . VAL A 1 171 ? 21.198 2.147 -6.568 1.00 64.00 171 VAL A O 1
ATOM 1435 N N . ILE A 1 172 ? 20.095 1.404 -8.353 1.00 72.56 172 ILE A N 1
ATOM 1436 C CA . ILE A 1 172 ? 18.835 1.163 -7.645 1.00 72.56 172 ILE A CA 1
ATOM 1437 C C . ILE A 1 172 ? 19.008 -0.054 -6.727 1.00 72.56 172 ILE A C 1
ATOM 1439 O O . ILE A 1 172 ? 19.158 -1.185 -7.184 1.00 72.56 172 ILE A O 1
ATOM 1443 N N . ASP A 1 173 ? 18.930 0.134 -5.411 1.00 85.88 173 ASP A N 1
ATOM 1444 C CA . ASP A 1 173 ? 18.811 -0.995 -4.482 1.00 85.88 173 ASP A CA 1
ATOM 1445 C C . ASP A 1 173 ? 17.417 -1.634 -4.625 1.00 85.88 173 ASP A C 1
ATOM 1447 O O . ASP A 1 173 ? 16.478 -1.323 -3.887 1.00 85.88 173 ASP A O 1
ATOM 1451 N N . VAL A 1 174 ? 17.269 -2.518 -5.618 1.00 88.38 174 VAL A N 1
ATOM 1452 C CA . VAL A 1 174 ? 16.013 -3.208 -5.948 1.00 88.38 174 VAL A CA 1
ATOM 1453 C C . VAL A 1 174 ? 15.519 -4.037 -4.761 1.00 88.38 174 VAL A C 1
ATOM 1455 O O . VAL A 1 174 ? 14.312 -4.172 -4.557 1.00 88.38 174 VAL A O 1
ATOM 1458 N N . LEU A 1 175 ? 16.423 -4.567 -3.929 1.00 90.44 175 LEU A N 1
ATOM 1459 C CA . LEU A 1 175 ? 16.044 -5.313 -2.732 1.00 90.44 175 LEU A CA 1
ATOM 1460 C C . LEU A 1 175 ? 15.386 -4.391 -1.699 1.00 90.44 175 LEU A C 1
ATOM 1462 O O . LEU A 1 175 ? 14.317 -4.721 -1.171 1.00 90.44 175 LEU A O 1
ATOM 1466 N N . ALA A 1 176 ? 15.983 -3.229 -1.421 1.00 93.12 176 ALA A N 1
ATOM 1467 C CA . ALA A 1 176 ? 15.378 -2.227 -0.551 1.00 93.12 176 ALA A CA 1
ATOM 1468 C C . ALA A 1 176 ? 14.080 -1.669 -1.148 1.00 93.12 176 ALA A C 1
ATOM 1470 O O . ALA A 1 176 ? 13.099 -1.513 -0.416 1.00 93.12 176 ALA A O 1
ATOM 1471 N N . PHE A 1 177 ? 14.037 -1.432 -2.460 1.00 94.38 177 PHE A N 1
ATOM 1472 C CA . PHE A 1 177 ? 12.849 -0.971 -3.176 1.00 94.38 177 PHE A CA 1
ATOM 1473 C C . PHE A 1 177 ? 11.693 -1.966 -3.020 1.00 94.38 177 PHE A C 1
ATOM 1475 O O . PHE A 1 177 ? 10.628 -1.616 -2.504 1.00 94.38 177 PHE A O 1
ATOM 1482 N N . LYS A 1 178 ? 11.947 -3.246 -3.326 1.00 96.06 178 LYS A N 1
ATOM 1483 C CA . LYS A 1 178 ? 11.006 -4.352 -3.121 1.00 96.06 178 LYS A CA 1
ATOM 1484 C C . LYS A 1 178 ? 10.513 -4.413 -1.682 1.00 96.06 178 LYS A C 1
ATOM 1486 O O . LYS A 1 178 ? 9.316 -4.531 -1.448 1.00 96.06 178 LYS A O 1
ATOM 1491 N N . LYS A 1 179 ? 11.424 -4.337 -0.708 1.00 97.31 179 LYS A N 1
ATOM 1492 C CA . LYS A 1 179 ? 11.087 -4.406 0.719 1.00 97.31 179 LYS A CA 1
ATOM 1493 C C . LYS A 1 179 ? 10.116 -3.297 1.129 1.00 97.31 179 LYS A C 1
ATOM 1495 O O . LYS A 1 179 ? 9.211 -3.553 1.922 1.00 97.31 179 LYS A O 1
ATOM 1500 N N . HIS A 1 180 ? 10.297 -2.080 0.622 1.00 98.31 180 HIS A N 1
ATOM 1501 C CA . HIS A 1 180 ? 9.394 -0.970 0.919 1.00 98.31 180 HIS A CA 1
ATOM 1502 C C . HIS A 1 180 ? 8.043 -1.132 0.212 1.00 98.31 180 HIS A C 1
ATOM 1504 O O . HIS A 1 180 ? 7.017 -0.940 0.863 1.00 98.31 180 HIS A O 1
ATOM 1510 N N . LEU A 1 181 ? 8.016 -1.572 -1.053 1.00 98.31 181 LEU A N 1
ATOM 1511 C CA . LEU A 1 181 ? 6.765 -1.897 -1.755 1.00 98.31 181 LEU A CA 1
ATOM 1512 C C . LEU A 1 181 ? 5.985 -3.022 -1.062 1.00 98.31 181 LEU A C 1
ATOM 1514 O O . LEU A 1 181 ? 4.775 -2.925 -0.887 1.00 98.31 181 LEU A O 1
ATOM 1518 N N . ASP A 1 182 ? 6.682 -4.059 -0.598 1.00 98.38 182 ASP A N 1
ATOM 1519 C CA . ASP A 1 182 ? 6.093 -5.165 0.151 1.00 98.38 182 ASP A CA 1
ATOM 1520 C C . ASP A 1 182 ? 5.427 -4.688 1.447 1.00 98.38 182 ASP A C 1
ATOM 1522 O O . ASP A 1 182 ? 4.353 -5.189 1.785 1.00 98.38 182 ASP A O 1
ATOM 1526 N N . LYS A 1 183 ? 6.050 -3.733 2.155 1.00 98.62 183 LYS A N 1
ATOM 1527 C CA . LYS A 1 183 ? 5.488 -3.112 3.363 1.00 98.62 183 LYS A CA 1
ATOM 1528 C C . LYS A 1 183 ? 4.283 -2.239 3.058 1.00 98.62 183 LYS A C 1
ATOM 1530 O O . LYS A 1 183 ? 3.313 -2.285 3.809 1.00 98.62 183 LYS A O 1
ATOM 1535 N N . LEU A 1 184 ? 4.347 -1.449 1.986 1.00 98.69 184 LEU A N 1
ATOM 1536 C CA . LEU A 1 184 ? 3.217 -0.646 1.527 1.00 98.69 184 LEU A CA 1
ATOM 1537 C C . LEU A 1 184 ? 2.019 -1.550 1.216 1.00 98.69 184 LEU A C 1
ATOM 1539 O O . LEU A 1 184 ? 0.936 -1.318 1.743 1.00 98.69 184 LEU A O 1
ATOM 1543 N N . ALA A 1 185 ? 2.233 -2.611 0.431 1.00 98.56 185 ALA A N 1
ATOM 1544 C CA . ALA A 1 185 ? 1.196 -3.572 0.073 1.00 98.56 185 ALA A CA 1
ATOM 1545 C C . ALA A 1 185 ? 0.570 -4.220 1.317 1.00 98.56 185 ALA A C 1
ATOM 1547 O O . ALA A 1 185 ? -0.649 -4.202 1.466 1.00 98.56 185 ALA A O 1
ATOM 1548 N N . ASP A 1 186 ? 1.389 -4.719 2.247 1.00 98.56 186 ASP A N 1
ATOM 1549 C CA . ASP A 1 186 ? 0.888 -5.335 3.477 1.00 98.56 186 ASP A CA 1
ATOM 1550 C C . ASP A 1 186 ? 0.094 -4.329 4.339 1.00 98.56 186 ASP A C 1
ATOM 1552 O O . ASP A 1 186 ? -0.966 -4.665 4.864 1.00 98.56 186 ASP A O 1
ATOM 1556 N N . ALA A 1 187 ? 0.566 -3.084 4.481 1.00 98.62 187 ALA A N 1
ATOM 1557 C CA . ALA A 1 187 ? -0.126 -2.057 5.264 1.00 98.62 187 ALA A CA 1
ATOM 1558 C C . ALA A 1 187 ? -1.462 -1.638 4.635 1.00 98.62 187 ALA A C 1
ATOM 1560 O O . ALA A 1 187 ? -2.477 -1.571 5.329 1.00 98.62 187 ALA A O 1
ATOM 1561 N N . CYS A 1 188 ? -1.479 -1.389 3.326 1.00 98.44 188 CYS A N 1
ATOM 1562 C CA . CYS A 1 188 ? -2.691 -1.043 2.588 1.00 98.44 188 CYS A CA 1
ATOM 1563 C C . CYS A 1 188 ? -3.700 -2.200 2.567 1.00 98.44 188 CYS A C 1
ATOM 1565 O O . CYS A 1 188 ? -4.902 -1.957 2.673 1.00 98.44 188 CYS A O 1
ATOM 1567 N N . HIS A 1 189 ? -3.231 -3.449 2.514 1.00 97.88 189 HIS A N 1
ATOM 1568 C CA . HIS A 1 189 ? -4.084 -4.630 2.649 1.00 97.88 189 HIS A CA 1
ATOM 1569 C C . HIS A 1 189 ? -4.759 -4.680 4.022 1.00 97.88 189 HIS A C 1
ATOM 1571 O O . HIS A 1 189 ? -5.972 -4.858 4.104 1.00 97.88 189 HIS A O 1
ATOM 1577 N N . LEU A 1 190 ? -4.007 -4.440 5.104 1.00 97.75 190 LEU A N 1
ATOM 1578 C CA . LEU A 1 190 ? -4.584 -4.358 6.449 1.00 97.75 190 LEU A CA 1
ATOM 1579 C C . LEU A 1 190 ? -5.624 -3.238 6.572 1.00 97.75 190 LEU A C 1
ATOM 1581 O O . LEU A 1 190 ? -6.657 -3.450 7.204 1.00 97.75 190 LEU A O 1
ATOM 1585 N N . ILE A 1 191 ? -5.384 -2.076 5.958 1.00 97.38 191 ILE A N 1
ATOM 1586 C CA . ILE A 1 191 ? -6.371 -0.985 5.895 1.00 97.38 191 ILE A CA 1
ATOM 1587 C C . ILE A 1 191 ? -7.634 -1.455 5.158 1.00 97.38 191 ILE A C 1
ATOM 1589 O O . ILE A 1 191 ? -8.732 -1.302 5.684 1.00 97.38 191 ILE A O 1
ATOM 1593 N N . SER A 1 192 ? -7.497 -2.103 3.993 1.00 95.81 192 SER A N 1
ATOM 1594 C CA . SER A 1 192 ? -8.645 -2.649 3.253 1.00 95.81 192 SER A CA 1
ATOM 1595 C C . SER A 1 192 ? -9.448 -3.648 4.093 1.00 95.81 192 SER A C 1
ATOM 1597 O O . SER A 1 192 ? -10.660 -3.506 4.216 1.00 95.81 192 SER A O 1
ATOM 1599 N N . VAL A 1 193 ? -8.786 -4.634 4.707 1.00 94.88 193 VAL A N 1
ATOM 1600 C CA . VAL A 1 193 ? -9.445 -5.715 5.461 1.00 94.88 193 VAL A CA 1
ATOM 1601 C C . VAL A 1 193 ? -10.152 -5.209 6.719 1.00 94.88 193 VAL A C 1
ATOM 1603 O O . VAL A 1 193 ? -11.216 -5.721 7.077 1.00 94.88 193 VAL A O 1
ATOM 1606 N N . ARG A 1 194 ? -9.557 -4.239 7.419 1.00 94.75 194 ARG A N 1
ATOM 1607 C CA . ARG A 1 194 ? -10.023 -3.818 8.748 1.00 94.75 194 ARG A CA 1
ATOM 1608 C C . ARG A 1 194 ? -11.012 -2.670 8.715 1.00 94.75 194 ARG A C 1
ATOM 1610 O O . ARG A 1 194 ? -11.796 -2.548 9.646 1.00 94.75 194 ARG A O 1
ATOM 1617 N N . GLU A 1 195 ? -10.983 -1.842 7.678 1.00 93.62 195 GLU A N 1
ATOM 1618 C CA . GLU A 1 195 ? -11.840 -0.655 7.618 1.00 93.62 195 GLU A CA 1
ATOM 1619 C C . GLU A 1 195 ? -13.030 -0.815 6.690 1.00 93.62 195 GLU A C 1
ATOM 1621 O O . GLU A 1 195 ? -14.004 -0.086 6.847 1.00 93.62 195 GLU A O 1
ATOM 1626 N N . PHE A 1 196 ? -12.980 -1.761 5.753 1.00 91.81 196 PHE A N 1
ATOM 1627 C CA . PHE A 1 196 ? -13.982 -1.871 4.703 1.00 91.81 196 PHE A CA 1
ATOM 1628 C C . PHE A 1 196 ? -14.553 -3.280 4.589 1.00 91.81 196 PHE A C 1
ATOM 1630 O O . PHE A 1 196 ? -13.872 -4.284 4.808 1.00 91.81 196 PHE A O 1
ATOM 1637 N N . GLU A 1 197 ? -15.818 -3.342 4.195 1.00 86.88 197 GLU A N 1
ATOM 1638 C CA . GLU A 1 197 ? -16.511 -4.553 3.772 1.00 86.88 197 GLU A CA 1
ATOM 1639 C C . GLU A 1 197 ? -17.221 -4.299 2.451 1.00 86.88 197 GLU A C 1
ATOM 1641 O O . GLU A 1 197 ? -17.583 -3.171 2.124 1.00 86.88 197 GLU A O 1
ATOM 1646 N N . TRP A 1 198 ? -17.403 -5.366 1.683 1.00 79.31 198 TRP A N 1
ATOM 1647 C CA . TRP A 1 198 ? -18.167 -5.325 0.446 1.00 79.31 198 TRP A CA 1
ATOM 1648 C C . TRP A 1 198 ? -19.498 -6.017 0.688 1.00 79.31 198 TRP A C 1
ATOM 1650 O O . TRP A 1 198 ? -19.526 -7.204 1.011 1.00 79.31 198 TRP A O 1
ATOM 1660 N N . SER A 1 199 ? -20.589 -5.276 0.531 1.00 78.88 199 SER A N 1
ATOM 1661 C CA . SER A 1 199 ? -21.947 -5.793 0.677 1.00 78.88 199 SER A CA 1
ATOM 1662 C C . SER A 1 199 ? -22.803 -5.261 -0.460 1.00 78.88 199 SER A C 1
ATOM 1664 O O . SER A 1 199 ? -22.792 -4.067 -0.740 1.00 78.88 199 SER A O 1
ATOM 1666 N N . ASN A 1 200 ? -23.511 -6.153 -1.156 1.00 78.06 200 ASN A N 1
ATOM 1667 C CA . ASN A 1 200 ? -24.388 -5.815 -2.285 1.00 78.06 200 ASN A CA 1
ATOM 1668 C C . ASN A 1 200 ? -23.729 -4.969 -3.397 1.00 78.06 200 ASN A C 1
ATOM 1670 O O . ASN A 1 200 ? -24.397 -4.181 -4.056 1.00 78.06 200 ASN A O 1
ATOM 1674 N N . GLY A 1 201 ? -22.422 -5.141 -3.623 1.00 76.19 201 GLY A N 1
ATOM 1675 C CA . GLY A 1 201 ? -21.669 -4.380 -4.630 1.00 76.19 201 GLY A CA 1
ATOM 1676 C C . GLY A 1 201 ? -21.231 -2.982 -4.182 1.00 76.19 201 GLY A C 1
ATOM 1677 O O . GLY A 1 201 ? -20.582 -2.282 -4.954 1.00 76.19 201 GLY A O 1
ATOM 1678 N N . GLU A 1 202 ? -21.524 -2.593 -2.941 1.00 80.62 202 GLU A N 1
ATOM 1679 C CA . GLU A 1 202 ? -21.109 -1.322 -2.354 1.00 80.62 202 GLU A CA 1
ATOM 1680 C C . GLU A 1 202 ? -20.037 -1.523 -1.276 1.00 80.62 202 GLU A C 1
ATOM 1682 O O . GLU A 1 202 ? -19.963 -2.561 -0.607 1.00 80.62 202 GLU A O 1
ATOM 1687 N N . ILE A 1 203 ? -19.192 -0.502 -1.114 1.00 82.81 203 ILE A N 1
ATOM 1688 C CA . ILE A 1 203 ? -18.186 -0.441 -0.054 1.00 82.81 203 ILE A CA 1
ATOM 1689 C C . ILE A 1 203 ? -18.844 0.132 1.197 1.00 82.81 203 ILE A C 1
ATOM 1691 O O . ILE A 1 203 ? -19.299 1.275 1.197 1.00 82.81 203 ILE A O 1
ATOM 1695 N N . ILE A 1 204 ? -18.816 -0.633 2.282 1.00 85.19 204 ILE A N 1
ATOM 1696 C CA . ILE A 1 204 ? -19.268 -0.209 3.604 1.00 85.19 204 ILE A CA 1
ATOM 1697 C C . ILE A 1 204 ? -18.039 0.004 4.486 1.00 85.19 204 ILE A C 1
ATOM 1699 O O . ILE A 1 204 ? -17.180 -0.872 4.587 1.00 85.19 204 ILE A O 1
ATOM 1703 N N . VAL A 1 205 ? -17.948 1.167 5.133 1.00 85.38 205 VAL A N 1
ATOM 1704 C CA . VAL A 1 205 ? -16.953 1.397 6.188 1.00 85.38 205 VAL A CA 1
ATOM 1705 C C . VAL A 1 205 ? -17.429 0.672 7.441 1.00 85.38 205 VAL A C 1
ATOM 1707 O O . VAL A 1 205 ? -18.568 0.861 7.867 1.00 85.38 205 VAL A O 1
ATOM 1710 N N . LYS A 1 206 ? -16.572 -0.165 8.025 1.00 87.81 206 LYS A N 1
ATOM 1711 C CA . LYS A 1 206 ? -16.887 -0.868 9.271 1.00 87.81 206 LYS A CA 1
ATOM 1712 C C . LYS A 1 206 ? -17.144 0.133 10.392 1.00 87.81 206 LYS A C 1
ATOM 1714 O O . LYS A 1 206 ? -16.696 1.273 10.349 1.00 87.81 206 LYS A O 1
ATOM 1719 N N . THR A 1 207 ? -17.827 -0.307 11.433 1.00 79.12 207 THR A N 1
ATOM 1720 C CA . THR A 1 207 ? -17.981 0.449 12.678 1.00 79.12 207 THR A CA 1
ATOM 1721 C C . THR A 1 207 ? -17.314 -0.315 13.811 1.00 79.12 207 THR A C 1
ATOM 1723 O O . THR A 1 207 ? -17.245 -1.543 13.775 1.00 79.12 207 THR A O 1
ATOM 1726 N N . ILE A 1 208 ? -16.817 0.392 14.830 1.00 65.62 208 ILE A N 1
ATOM 1727 C CA . ILE A 1 208 ? -16.384 -0.267 16.068 1.00 65.62 208 ILE A CA 1
ATOM 1728 C C . ILE A 1 208 ? -17.633 -0.882 16.694 1.00 65.62 208 ILE A C 1
ATOM 1730 O O . ILE A 1 208 ? -18.547 -0.155 17.078 1.00 65.62 208 ILE A O 1
ATOM 1734 N N . ASN A 1 209 ? -17.682 -2.207 16.804 1.00 54.84 209 ASN A N 1
ATOM 1735 C CA . ASN A 1 209 ? -18.695 -2.854 17.623 1.00 54.84 209 ASN A CA 1
ATOM 1736 C C . ASN A 1 209 ? -18.322 -2.627 19.092 1.00 54.84 209 ASN A C 1
ATOM 1738 O O . ASN A 1 209 ? -17.510 -3.356 19.655 1.00 54.84 209 ASN A O 1
ATOM 1742 N N . THR A 1 210 ? -18.907 -1.613 19.723 1.00 35.97 210 THR A N 1
ATOM 1743 C CA . THR A 1 210 ? -18.959 -1.489 21.185 1.00 35.97 210 THR A CA 1
ATOM 1744 C C . THR A 1 210 ? -19.977 -2.488 21.736 1.00 35.97 210 THR A C 1
ATOM 1746 O O . THR A 1 210 ? -21.039 -2.117 22.226 1.00 35.97 210 THR A O 1
ATOM 1749 N N . THR A 1 211 ? -19.694 -3.787 21.635 1.00 35.38 211 THR A N 1
ATOM 1750 C CA . THR A 1 211 ? -20.432 -4.784 22.418 1.00 35.38 211 THR A CA 1
ATOM 1751 C C . THR A 1 211 ? -19.727 -4.981 23.746 1.00 35.38 211 THR A C 1
ATOM 1753 O O . THR A 1 211 ? -18.660 -5.587 23.831 1.00 35.38 211 THR A O 1
ATOM 1756 N N . ASN A 1 212 ? -20.360 -4.401 24.761 1.00 34.00 212 ASN A N 1
ATOM 1757 C CA . ASN A 1 212 ? -20.101 -4.559 26.178 1.00 34.00 212 ASN A CA 1
ATOM 1758 C C . ASN A 1 212 ? -19.989 -6.043 26.553 1.00 34.00 212 ASN A C 1
ATOM 1760 O O . ASN A 1 212 ? -20.936 -6.804 26.367 1.00 34.00 212 ASN A O 1
ATOM 1764 N N . ASN A 1 213 ? -18.869 -6.424 27.166 1.00 35.59 213 ASN A N 1
ATOM 1765 C CA . ASN A 1 213 ? -18.837 -7.559 28.084 1.00 35.59 213 ASN A CA 1
ATOM 1766 C C . ASN A 1 213 ? -19.469 -7.114 29.411 1.00 35.59 213 ASN A C 1
ATOM 1768 O O . ASN A 1 213 ? -18.774 -6.854 30.388 1.00 35.59 213 ASN A O 1
ATOM 1772 N N . GLU A 1 214 ? -20.794 -7.010 29.436 1.00 38.47 214 GLU A N 1
ATOM 1773 C CA . GLU A 1 214 ? -21.579 -7.049 30.668 1.00 38.47 214 GLU A CA 1
ATOM 1774 C C . GLU A 1 214 ? -22.736 -8.027 30.451 1.00 38.47 214 GLU A C 1
ATOM 1776 O O . GLU A 1 214 ? -23.643 -7.748 29.670 1.00 38.47 214 GLU A O 1
ATOM 1781 N N . GLY A 1 215 ? -22.697 -9.169 31.148 1.00 34.78 215 GLY A N 1
ATOM 1782 C CA . GLY A 1 215 ? -23.897 -9.977 31.379 1.00 34.78 215 GLY A CA 1
ATOM 1783 C C . GLY A 1 215 ? -23.865 -11.453 30.978 1.00 34.78 215 GLY A C 1
ATOM 1784 O O . GLY A 1 215 ? -24.804 -11.901 30.341 1.00 34.78 215 GLY A O 1
ATOM 1785 N N . GLU A 1 216 ? -22.881 -12.236 31.426 1.00 35.12 216 GLU A N 1
ATOM 1786 C CA . GLU A 1 216 ? -23.127 -13.654 31.754 1.00 35.12 216 GLU A CA 1
ATOM 1787 C C . GLU A 1 216 ? -22.571 -13.944 33.154 1.00 35.12 216 GLU A C 1
ATOM 1789 O O . GLU A 1 216 ? -21.486 -14.482 33.350 1.00 35.12 216 GLU A O 1
ATOM 1794 N N . ASN A 1 217 ? -23.323 -13.501 34.159 1.00 38.47 217 ASN A N 1
ATOM 1795 C CA . ASN A 1 217 ? -23.279 -14.023 35.518 1.00 38.47 217 ASN A CA 1
ATOM 1796 C C . ASN A 1 217 ? -24.718 -14.023 36.047 1.00 38.47 217 ASN A C 1
ATOM 1798 O O . ASN A 1 217 ? -25.389 -12.997 35.958 1.00 38.47 217 ASN A O 1
ATOM 1802 N N . ALA A 1 218 ? -25.117 -15.152 36.649 1.00 37.78 218 ALA A N 1
ATOM 1803 C CA . ALA A 1 218 ? -26.468 -15.550 37.085 1.00 37.78 218 ALA A CA 1
ATOM 1804 C C . ALA A 1 218 ? -27.316 -16.087 35.916 1.00 37.78 218 ALA A C 1
ATOM 1806 O O . ALA A 1 218 ? -27.522 -15.385 34.940 1.00 37.78 218 ALA A O 1
ATOM 1807 N N . THR A 1 219 ? -27.787 -17.333 35.875 1.00 39.34 219 THR A N 1
ATOM 1808 C CA . THR A 1 219 ? -28.304 -18.294 36.875 1.00 39.34 219 THR A CA 1
ATOM 1809 C C . THR A 1 219 ? -28.230 -19.693 36.222 1.00 39.34 219 THR A C 1
ATOM 1811 O O . THR A 1 219 ? -28.372 -19.782 35.013 1.00 39.34 219 THR A O 1
ATOM 1814 N N . GLU A 1 220 ? -27.912 -20.809 36.876 1.00 36.50 220 GLU A N 1
ATOM 1815 C CA . GLU A 1 220 ? -28.782 -21.561 37.789 1.00 36.50 220 GLU A CA 1
ATOM 1816 C C . GLU A 1 220 ? -27.922 -22.553 38.596 1.00 36.50 220 GLU A C 1
ATOM 1818 O O . GLU A 1 220 ? -27.231 -23.414 38.049 1.00 36.50 220 GLU A O 1
ATOM 1823 N N . LYS A 1 221 ? -27.976 -22.416 39.922 1.00 40.72 221 LYS A N 1
ATOM 1824 C CA . LYS A 1 221 ? -28.054 -23.569 40.815 1.00 40.72 221 LYS A CA 1
ATOM 1825 C C . LYS A 1 221 ? -29.543 -23.829 40.990 1.00 40.72 221 LYS A C 1
ATOM 1827 O O . LYS A 1 221 ? -30.233 -22.880 41.347 1.00 40.72 221 LYS A O 1
ATOM 1832 N N . ASP A 1 222 ? -29.974 -25.055 40.735 1.00 46.03 222 ASP A N 1
ATOM 1833 C CA . ASP A 1 222 ? -30.811 -25.866 41.627 1.00 46.03 222 ASP A CA 1
ATOM 1834 C C . ASP A 1 222 ? -30.785 -27.327 41.152 1.00 46.03 222 ASP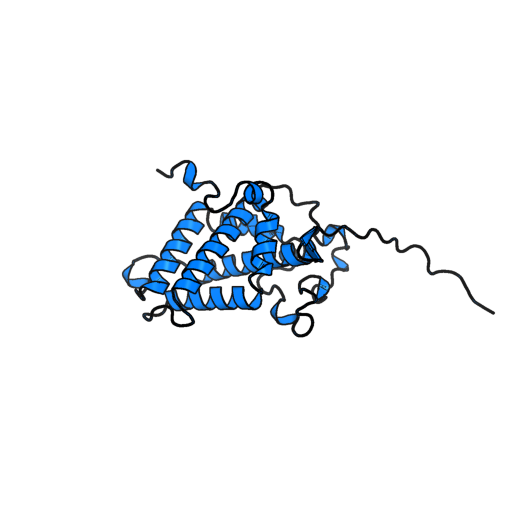 A C 1
ATOM 1836 O O . ASP A 1 222 ? -30.888 -27.565 39.926 1.00 46.03 222 ASP A O 1
#

Foldseek 3Di:
DDDPPLQADDLDDPVCLVPVLVLLQVLCVVDPLLRLLVLLVQLLVLQAFLDARDPDPLVVNVVSLSSLLSLLNSLQSLLPDPCPPPQLQCVVQDDLVPDPLVPLLQFPDPVCVVCSVSRRLVLDDSVCNNPVNVLSVVLCVVDNSSRCVVVSVVSSVSNHVSDHPVVVVDPPPSVVVSSSSSSSSSSSSSSNSRQWDADPNDIDGDDRPPDDPDDDDDDDDD

Secondary structure (DSSP, 8-state):
---GGGGS-SS--HHHHH-HHHHHHHHHHHS-HHHHHHHHHHHHHHHHSSS---SS-HHHHHHHHHHHHHHHHHHHHHHHS--TT-TT-GGGTS-TTT--TT-GGGT--GGGTTSGGGG--TTS-HHHHH-GGGHHHHHHHHS-HHHHHHHHHHHHHHHHH---HHHHT----HHHHHHHHHHHHHHHHHHHHHHEEEETTEEEE-----------------